Protein AF-A0AAQ4ERL5-F1 (afdb_monomer)

Secondary structure (DSSP, 8-state):
-HHHHHHHHHHHHHHHHHHH------SEEEEEETTTTEEEE--S--EE---HHHHHHHHHHHSSHHHHH-SEESS-HHHHHHHHHHHHHHHHTTGGGSHHHHHHHHHHHHHHHH-TTHHHHEEEE-SSSS--SB--EEEEEEEHHHHHHHHHHH--HHHHTT-HHHHHHHHGGGGGG--HHHHHHHHTSGGGSS-SSEEEEEEE-SS-EEETTEEE--B------TTS-BTTBPPPTTT-HHHHHHHHGGG-PPP---

Foldseek 3Di:
DVVVVVVVVVVVVVVVVVVVVPAQQAQWEDAPPPPLRFTFGGSHFFAFAPDVVLVVLCCVQQNPVCVVQNRGKRYYSVLSVLQSQLLVLVVVLVLVLFVLLSNLLSNVLCCCRIHSRNSQFKHFDDPDPDDDGTTAEIEGFAAQVSLVQSVQLFDDLVCLVVDVVSLCQQQNPVSNPRDSQSRQQNCQPVVSSNDSHRYHYHHDNDQWDDDPPDIHGHHDDDGDHQQDQDPNDHRDCSRHVVVVVVVVVVPPPDPPDD

InterPro domains:
  IPR032190 Niemann-Pick C1, N-terminal [PF16414] (24-248)

Radius of gyration: 22.34 Å; Cα contacts (8 Å, |Δi|>4): 456; chains: 1; bounding box: 47×61×82 Å

Solvent-accessible surface area (backbone atoms only — not comparable to full-atom values): 13491 Å² total; per-residue (Å²): 115,68,68,61,52,52,52,51,52,49,50,50,50,49,53,49,50,59,68,63,59,62,68,39,21,12,33,37,46,49,58,66,35,70,88,75,48,21,31,15,59,30,61,47,75,42,41,73,61,79,51,66,67,36,52,51,46,38,36,75,48,54,40,71,48,53,81,76,65,45,60,36,22,16,36,38,58,68,49,38,58,48,47,34,51,18,48,52,43,41,50,81,72,51,36,65,68,22,40,16,24,34,52,36,50,34,53,52,51,45,42,66,58,33,27,48,54,22,23,36,24,36,45,62,40,53,90,63,91,70,91,66,56,49,25,48,35,30,45,36,33,25,23,39,65,34,55,50,37,35,46,58,13,58,58,33,77,88,40,40,78,74,41,56,71,60,26,32,71,35,25,42,94,52,21,91,67,55,42,70,65,43,32,44,54,39,48,20,30,40,90,60,48,55,40,63,32,36,34,43,72,39,74,35,93,54,80,60,49,70,62,88,93,44,71,30,37,40,48,74,60,94,50,46,48,25,65,39,71,36,99,90,35,56,26,43,50,83,49,18,62,75,38,45,62,65,54,56,69,73,65,62,78,78,78,81,84,126

Sequence (258 aa):
MEVSRAMLLFAAALLSYVAASSAAKCSMHGFCDSKNKLPCIYNGVPKPVTDESARTIMKEACGDYFAIHGDSLCCDAAQIKELAKQVKALEGLGLRRCEACYANFQKLLCNMACSPHQGDWLRVFHYDEEPHEVAEQAAFYVDYKTLRNLYGSCINAKKFLRFVPLSFAYCGQDYHNCTMNLWYGALGKRRAGLTSLDVTYEPVDQEAIFTGLREYRPFQDSMYGCNETVSGKTCSCEDCEAVCEDADDAVKPVPLST

Nearest PDB structures (foldseek):
  3gkj-assembly1_A  TM=7.733E-01  e=3.546E-14  Homo sapiens
  3qnt-assembly1_A  TM=7.654E-01  e=6.445E-14  Homo sapiens
  5jnx-assembly1_A  TM=7.454E-01  e=2.005E-13  Homo sapiens
  6uox-assembly1_A  TM=7.273E-01  e=1.068E-12  Homo sapiens
  6v3h-assembly1_A  TM=7.060E-01  e=8.646E-12  Rattus norvegicus

Structure (mmCIF, N/CA/C/O backbone):
data_AF-A0AAQ4ERL5-F1
#
_entry.id   AF-A0AAQ4ERL5-F1
#
loop_
_atom_site.group_PDB
_atom_site.id
_atom_site.type_symbol
_atom_site.label_atom_id
_atom_site.label_alt_id
_atom_site.label_comp_id
_atom_site.label_asym_id
_atom_site.label_entity_id
_atom_site.label_seq_id
_atom_site.pdbx_PDB_ins_code
_atom_site.Cartn_x
_atom_site.Cartn_y
_atom_site.Cartn_z
_atom_site.occupancy
_atom_site.B_iso_or_equiv
_atom_site.auth_seq_id
_atom_site.auth_comp_id
_atom_site.auth_asym_id
_atom_site.auth_atom_id
_atom_site.pdbx_PDB_model_num
ATOM 1 N N . MET A 1 1 ? 19.770 -45.194 -29.819 1.00 56.16 1 MET A N 1
ATOM 2 C CA . MET A 1 1 ? 20.236 -44.565 -28.558 1.00 56.16 1 MET A CA 1
ATOM 3 C C . MET A 1 1 ? 20.360 -43.046 -28.655 1.00 56.16 1 MET A C 1
ATOM 5 O O . MET A 1 1 ? 19.974 -42.380 -27.706 1.00 56.16 1 MET A O 1
ATOM 9 N N . GLU A 1 2 ? 20.826 -42.476 -29.770 1.00 57.75 2 GLU A N 1
ATOM 10 C CA . GLU A 1 2 ? 20.989 -41.013 -29.898 1.00 57.75 2 GLU A CA 1
ATOM 11 C C . GLU A 1 2 ? 19.672 -40.222 -29.906 1.00 57.75 2 GLU A C 1
ATOM 13 O O . GLU A 1 2 ? 19.566 -39.200 -29.234 1.00 57.75 2 GLU A O 1
ATOM 18 N N . VAL A 1 3 ? 18.629 -40.747 -30.558 1.00 60.34 3 VAL A N 1
ATOM 19 C CA . VAL A 1 3 ? 17.298 -40.109 -30.630 1.00 60.34 3 VAL A CA 1
ATOM 20 C C . VAL A 1 3 ? 16.670 -39.918 -29.240 1.00 60.34 3 VAL A C 1
ATOM 22 O O . VAL A 1 3 ? 16.070 -38.885 -28.957 1.00 60.34 3 VAL A O 1
ATOM 25 N N . SER A 1 4 ? 16.877 -40.877 -28.332 1.00 69.31 4 SER A N 1
ATOM 26 C CA . SER A 1 4 ? 16.351 -40.815 -26.961 1.00 69.31 4 SER A CA 1
ATOM 27 C C . SER A 1 4 ? 17.073 -39.768 -26.108 1.00 69.31 4 SER A C 1
ATOM 29 O O . SER A 1 4 ? 16.457 -39.150 -25.245 1.00 69.31 4 SER A O 1
ATOM 31 N N . ARG A 1 5 ? 18.369 -39.539 -26.362 1.00 72.50 5 ARG A N 1
ATOM 32 C CA . ARG A 1 5 ? 19.157 -38.483 -25.711 1.00 72.50 5 ARG A CA 1
ATOM 33 C C . ARG A 1 5 ? 18.739 -37.097 -26.199 1.00 72.50 5 ARG A C 1
ATOM 35 O O . ARG A 1 5 ? 18.588 -36.200 -25.379 1.00 72.50 5 ARG A O 1
ATOM 42 N N . ALA A 1 6 ? 18.496 -36.939 -27.500 1.00 74.06 6 ALA A N 1
ATOM 43 C CA . ALA A 1 6 ? 18.018 -35.681 -28.070 1.00 74.06 6 ALA A CA 1
ATOM 44 C C . ALA A 1 6 ? 16.625 -35.294 -27.539 1.00 74.06 6 ALA A C 1
ATOM 46 O O . ALA A 1 6 ? 16.424 -34.141 -27.167 1.00 74.06 6 ALA A O 1
ATOM 47 N N . MET A 1 7 ? 15.695 -36.252 -27.413 1.00 75.25 7 MET A N 1
ATOM 48 C CA . MET A 1 7 ? 14.374 -36.001 -26.813 1.00 75.25 7 MET A CA 1
ATOM 49 C C . MET A 1 7 ? 14.455 -35.610 -25.333 1.00 75.25 7 MET A C 1
ATOM 51 O O . MET A 1 7 ? 13.759 -34.691 -24.914 1.00 75.25 7 MET A O 1
ATOM 55 N N . LEU A 1 8 ? 15.320 -36.262 -24.547 1.00 76.19 8 LEU A N 1
ATOM 56 C CA . LEU A 1 8 ? 15.518 -35.923 -23.132 1.00 76.19 8 LEU A CA 1
ATOM 57 C C . LEU A 1 8 ? 16.127 -34.525 -22.954 1.00 76.19 8 LEU A C 1
ATOM 59 O O . LEU A 1 8 ? 15.707 -33.787 -22.067 1.00 76.19 8 LEU A O 1
ATOM 63 N N . LEU A 1 9 ? 17.071 -34.139 -23.817 1.00 77.12 9 LEU A N 1
ATOM 64 C CA . LEU A 1 9 ? 17.663 -32.798 -23.809 1.00 77.12 9 LEU A CA 1
ATOM 65 C C . LEU A 1 9 ? 16.653 -31.725 -24.234 1.00 77.12 9 LEU A C 1
ATOM 67 O O . LEU A 1 9 ? 16.598 -30.671 -23.608 1.00 77.12 9 LEU A O 1
ATOM 71 N N . PHE A 1 10 ? 15.813 -32.003 -25.236 1.00 74.12 10 PHE A N 1
ATOM 72 C CA . PHE A 1 10 ? 14.727 -31.102 -25.632 1.00 74.12 10 PHE A CA 1
ATOM 73 C C . PHE A 1 10 ? 13.668 -30.954 -24.538 1.00 74.12 10 PHE A C 1
ATOM 75 O O . PHE A 1 10 ? 13.250 -29.836 -24.254 1.00 74.12 10 PHE A O 1
ATOM 82 N N . ALA A 1 11 ? 13.265 -32.049 -23.887 1.00 72.12 11 ALA A N 1
ATOM 83 C CA . ALA A 1 11 ? 12.322 -32.011 -22.773 1.00 72.12 11 ALA A CA 1
ATOM 84 C C . ALA A 1 11 ? 12.896 -31.249 -21.571 1.00 72.12 11 ALA A C 1
ATOM 86 O O . ALA A 1 11 ? 12.194 -30.435 -20.981 1.00 72.12 11 ALA A O 1
ATOM 87 N N . ALA A 1 12 ? 14.177 -31.447 -21.243 1.00 69.94 12 ALA A N 1
ATOM 88 C CA . ALA A 1 12 ? 14.858 -30.697 -20.191 1.00 69.94 12 ALA A CA 1
ATOM 89 C C . ALA A 1 12 ? 14.996 -29.206 -20.540 1.00 69.94 12 ALA A C 1
ATOM 91 O O . ALA A 1 12 ? 14.800 -28.362 -19.670 1.00 69.94 12 ALA A O 1
ATOM 92 N N . ALA A 1 13 ? 15.270 -28.869 -21.804 1.00 66.69 13 ALA A N 1
ATOM 93 C CA . ALA A 1 13 ? 15.318 -27.487 -22.277 1.00 66.69 13 ALA A CA 1
ATOM 94 C C . ALA A 1 13 ? 13.933 -26.820 -22.241 1.00 66.69 13 ALA A C 1
ATOM 96 O O . ALA A 1 13 ? 13.825 -25.683 -21.797 1.00 66.69 13 ALA A O 1
ATOM 97 N N . LEU A 1 14 ? 12.871 -27.538 -22.621 1.00 60.44 14 LEU A N 1
ATOM 98 C CA . LEU A 1 14 ? 11.480 -27.086 -22.500 1.00 60.44 14 LEU A CA 1
ATOM 99 C C . LEU A 1 14 ? 11.057 -26.920 -21.036 1.00 60.44 14 LEU A C 1
ATOM 101 O O . LEU A 1 14 ? 10.493 -25.890 -20.697 1.00 60.44 14 LEU A O 1
ATOM 105 N N . LEU A 1 15 ? 11.378 -27.868 -20.153 1.00 58.38 15 LEU A N 1
ATOM 106 C CA . LEU A 1 15 ? 11.130 -27.758 -18.707 1.00 58.38 15 LEU A CA 1
ATOM 107 C C . LEU A 1 15 ? 11.892 -26.579 -18.089 1.00 58.38 15 LEU A C 1
ATOM 109 O O . LEU A 1 15 ? 11.332 -25.848 -17.280 1.00 58.38 15 LEU A O 1
ATOM 113 N N . SER A 1 16 ? 13.138 -26.353 -18.513 1.00 54.88 16 SER A N 1
ATOM 114 C CA . SER A 1 16 ? 13.946 -25.201 -18.091 1.00 54.88 16 SER A CA 1
ATOM 115 C C . SER A 1 16 ? 13.378 -23.883 -18.622 1.00 54.88 16 SER A C 1
ATOM 117 O O . SER A 1 16 ? 13.370 -22.892 -17.902 1.00 54.88 16 SER A O 1
ATOM 119 N N . TYR A 1 17 ? 12.866 -23.868 -19.855 1.00 52.16 17 TYR A N 1
ATOM 120 C CA . TYR A 1 17 ? 12.240 -22.694 -20.466 1.00 52.16 17 TYR A CA 1
ATOM 121 C C . TYR A 1 17 ? 10.887 -22.362 -19.820 1.00 52.16 17 TYR A C 1
ATOM 123 O O . TYR A 1 17 ? 10.608 -21.201 -19.541 1.00 52.16 17 TYR A O 1
ATOM 131 N N . VAL A 1 18 ? 10.078 -23.376 -19.495 1.00 50.66 18 VAL A N 1
ATOM 132 C CA . VAL A 1 18 ? 8.809 -23.215 -18.766 1.00 50.66 18 VAL A CA 1
ATOM 133 C C . VAL A 1 18 ? 9.060 -22.788 -17.315 1.00 50.66 18 VAL A C 1
ATOM 135 O O . VAL A 1 18 ? 8.344 -21.930 -16.810 1.00 50.66 18 VAL A O 1
ATOM 138 N N . ALA A 1 19 ? 10.114 -23.291 -16.665 1.00 46.88 19 ALA A N 1
ATOM 139 C CA . ALA A 1 19 ? 10.529 -22.825 -15.338 1.00 46.88 19 ALA A CA 1
ATOM 140 C C . ALA A 1 19 ? 11.119 -21.398 -15.354 1.00 46.88 19 ALA A C 1
ATOM 142 O O . ALA A 1 19 ? 11.025 -20.684 -14.356 1.00 46.88 19 ALA A O 1
ATOM 143 N N . ALA A 1 20 ? 11.705 -20.973 -16.480 1.00 43.59 20 ALA A N 1
ATOM 144 C CA . ALA A 1 20 ? 12.249 -19.629 -16.693 1.00 43.59 20 ALA A CA 1
ATOM 145 C C . ALA A 1 20 ? 11.225 -18.619 -17.238 1.00 43.59 20 ALA A C 1
ATOM 147 O O . ALA A 1 20 ? 11.518 -17.423 -17.269 1.00 43.59 20 ALA A O 1
ATOM 148 N N . SER A 1 21 ? 10.012 -19.055 -17.597 1.00 45.34 21 SER A N 1
ATOM 149 C CA . SER A 1 21 ? 8.847 -18.175 -17.709 1.00 45.34 21 SER A CA 1
ATOM 150 C C . SER A 1 21 ? 8.435 -17.747 -16.300 1.00 45.34 21 SER A C 1
ATOM 152 O O . SER A 1 21 ? 7.384 -18.132 -15.788 1.00 45.34 21 SER A O 1
ATOM 154 N N . SER A 1 22 ? 9.291 -16.970 -15.634 1.00 50.97 22 SER A N 1
ATOM 155 C CA . SER A 1 22 ? 8.912 -16.279 -14.416 1.00 50.97 22 SER A CA 1
ATOM 156 C C . SER A 1 22 ? 7.755 -15.362 -14.790 1.00 50.97 22 SER A C 1
ATOM 158 O O . SER A 1 22 ? 7.970 -14.371 -15.492 1.00 50.97 22 SER A O 1
ATOM 160 N N . ALA A 1 23 ? 6.537 -15.708 -14.366 1.00 59.59 23 ALA A N 1
ATOM 161 C CA . ALA A 1 23 ? 5.425 -14.770 -14.360 1.00 59.59 23 ALA A CA 1
ATOM 162 C C . ALA A 1 23 ? 5.957 -13.434 -13.824 1.00 59.59 23 ALA A C 1
ATOM 164 O O . ALA A 1 23 ? 6.707 -13.426 -12.846 1.00 59.59 23 ALA A O 1
ATOM 165 N N . ALA A 1 24 ? 5.692 -12.341 -14.540 1.00 62.72 24 ALA A N 1
ATOM 166 C CA . ALA A 1 24 ? 6.175 -11.015 -14.1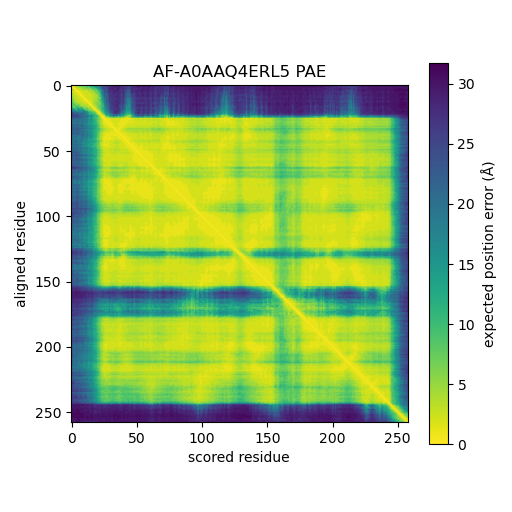82 1.00 62.72 24 ALA A CA 1
ATOM 167 C C . ALA A 1 24 ? 5.873 -10.745 -12.704 1.00 62.72 24 ALA A C 1
ATOM 169 O O . ALA A 1 24 ? 4.711 -10.618 -12.328 1.00 62.72 24 ALA A O 1
ATOM 170 N N . LYS A 1 25 ? 6.925 -10.718 -11.882 1.00 85.69 25 LYS A N 1
ATOM 171 C CA . LYS A 1 25 ? 6.823 -10.705 -10.417 1.00 85.69 25 LYS A CA 1
ATOM 172 C C . LYS A 1 25 ? 6.595 -9.306 -9.863 1.00 85.69 25 LYS A C 1
ATOM 174 O O . LYS A 1 25 ? 6.026 -9.148 -8.789 1.00 85.69 25 LYS A O 1
ATOM 179 N N . CYS A 1 26 ? 7.012 -8.300 -10.620 1.00 96.94 26 CYS A N 1
ATOM 180 C CA . CYS A 1 26 ? 6.704 -6.904 -10.377 1.00 96.94 26 CYS A CA 1
ATOM 181 C C . CYS A 1 26 ? 5.755 -6.378 -11.452 1.00 96.94 26 CYS A C 1
ATOM 183 O O . CYS A 1 26 ? 5.695 -6.925 -12.556 1.00 96.94 26 CYS A O 1
ATOM 185 N N . SER A 1 27 ? 5.057 -5.296 -11.115 1.00 96.44 27 SER A N 1
ATOM 186 C CA . SER A 1 27 ? 4.297 -4.489 -12.076 1.00 96.44 27 SER A CA 1
ATOM 187 C C . SER A 1 27 ? 4.870 -3.091 -12.227 1.00 96.44 27 SER A C 1
ATOM 189 O O . SER A 1 27 ? 4.717 -2.473 -13.278 1.00 96.44 27 SER A O 1
ATOM 191 N N . MET A 1 28 ? 5.571 -2.599 -11.209 1.00 96.94 28 MET A N 1
ATOM 192 C CA . MET A 1 28 ? 6.246 -1.314 -11.235 1.00 96.94 28 MET A CA 1
ATOM 193 C C . MET A 1 28 ? 7.606 -1.369 -10.542 1.00 96.94 28 MET A C 1
ATOM 195 O O . MET A 1 28 ? 7.842 -2.242 -9.713 1.00 96.94 28 MET A O 1
ATOM 199 N N . HIS A 1 29 ? 8.510 -0.452 -10.904 1.00 97.50 29 HIS A N 1
ATOM 200 C CA . HIS A 1 29 ? 9.805 -0.267 -10.239 1.00 97.50 29 HIS A CA 1
ATOM 201 C C . HIS A 1 29 ? 10.438 1.080 -10.624 1.00 97.50 29 HIS A C 1
ATOM 203 O O . HIS A 1 29 ? 10.588 1.384 -11.803 1.00 97.50 29 HIS A O 1
ATOM 209 N N . GLY A 1 30 ? 10.907 1.848 -9.642 1.00 97.56 30 GLY A N 1
ATOM 210 C CA . GLY A 1 30 ? 11.466 3.191 -9.820 1.00 97.56 30 GLY A CA 1
ATOM 211 C C . GLY A 1 30 ? 10.442 4.236 -10.270 1.00 97.56 30 GLY A C 1
ATOM 212 O O . GLY A 1 30 ? 9.269 3.926 -10.471 1.00 97.56 30 GLY A O 1
ATOM 213 N N . PHE A 1 31 ? 10.885 5.489 -10.414 1.00 97.75 31 PHE A N 1
ATOM 214 C CA . PHE A 1 31 ? 10.063 6.609 -10.890 1.00 97.75 31 PHE A CA 1
ATOM 215 C C . PHE A 1 31 ? 10.498 7.088 -12.278 1.00 97.75 31 PHE A C 1
ATOM 217 O O . PHE A 1 31 ? 11.590 7.639 -12.420 1.00 97.75 31 PHE A O 1
ATOM 224 N N . CYS A 1 32 ? 9.612 6.956 -13.267 1.00 96.06 32 CYS A N 1
ATOM 225 C CA . CYS A 1 32 ? 9.830 7.467 -14.625 1.00 96.06 32 CYS A CA 1
ATOM 226 C C . CYS A 1 32 ? 9.461 8.952 -14.728 1.00 96.06 32 CYS A C 1
ATOM 228 O O . CYS A 1 32 ? 10.135 9.712 -15.418 1.00 96.06 32 CYS A O 1
ATOM 230 N N . ASP A 1 33 ? 8.473 9.400 -13.945 1.00 94.94 33 ASP A N 1
ATOM 231 C CA . ASP A 1 33 ? 8.254 10.819 -13.668 1.00 94.94 33 ASP A CA 1
ATOM 232 C C . ASP A 1 33 ? 8.613 11.110 -12.210 1.00 94.94 33 ASP A C 1
ATOM 234 O O . ASP A 1 33 ? 7.803 11.021 -11.282 1.00 94.94 33 ASP A O 1
ATOM 238 N N . SER A 1 34 ? 9.870 11.491 -12.001 1.00 92.19 34 SER A N 1
ATOM 239 C CA . SER A 1 34 ? 10.388 11.836 -10.677 1.00 92.19 34 SER A CA 1
ATOM 240 C C . SER A 1 34 ? 9.774 13.110 -10.083 1.00 92.19 34 SER A C 1
ATOM 242 O O . SER A 1 34 ? 9.839 13.285 -8.860 1.00 92.19 34 SER A O 1
ATOM 244 N N . LYS A 1 35 ? 9.193 14.000 -10.901 1.00 92.56 35 LYS A N 1
ATOM 245 C CA . LYS A 1 35 ? 8.564 15.243 -10.430 1.00 92.56 35 LYS A CA 1
ATOM 246 C C . LYS A 1 35 ? 7.208 14.935 -9.807 1.00 92.56 35 LYS A C 1
ATOM 248 O O . LYS A 1 35 ? 6.956 15.352 -8.678 1.00 92.56 35 LYS A O 1
ATOM 253 N N . ASN A 1 36 ? 6.387 14.156 -10.506 1.00 93.12 36 ASN A N 1
ATOM 254 C CA . ASN A 1 36 ? 5.053 13.768 -10.043 1.00 93.12 36 ASN A CA 1
ATOM 255 C C . ASN A 1 36 ? 5.035 12.448 -9.260 1.00 93.12 36 ASN A C 1
ATOM 257 O O . ASN A 1 36 ? 3.963 12.028 -8.817 1.00 93.12 36 ASN A O 1
ATOM 261 N N . LYS A 1 37 ? 6.204 11.818 -9.072 1.00 95.94 37 LYS A N 1
ATOM 262 C CA . LYS A 1 37 ? 6.393 10.526 -8.392 1.00 95.94 37 LYS A CA 1
ATOM 263 C C . LYS A 1 37 ? 5.616 9.385 -9.050 1.00 95.94 37 LYS A C 1
ATOM 265 O O . LYS A 1 37 ? 5.185 8.470 -8.359 1.00 95.94 37 LYS A O 1
ATOM 270 N N . LEU A 1 38 ? 5.432 9.424 -10.371 1.00 96.69 38 LEU A N 1
ATOM 271 C CA . LEU A 1 38 ? 4.774 8.328 -11.083 1.00 96.69 38 LEU A CA 1
ATOM 272 C C . LEU A 1 38 ? 5.780 7.203 -11.349 1.00 96.69 38 LEU A C 1
ATOM 274 O O . LEU A 1 38 ? 6.890 7.477 -11.833 1.00 96.69 38 LEU A O 1
ATOM 278 N N . PRO A 1 39 ? 5.435 5.954 -11.002 1.00 97.31 39 PRO A N 1
ATOM 279 C CA . PRO A 1 39 ? 6.350 4.846 -11.165 1.00 97.31 39 PRO A CA 1
ATOM 280 C C . PRO A 1 39 ? 6.502 4.431 -12.628 1.00 97.31 39 PRO A C 1
ATOM 282 O O . PRO A 1 39 ? 5.673 4.763 -13.472 1.00 97.31 39 PRO A O 1
ATOM 285 N N . CYS A 1 40 ? 7.570 3.697 -12.926 1.00 97.06 40 CYS A N 1
ATOM 286 C CA . CYS A 1 40 ? 7.705 3.024 -14.214 1.00 97.06 40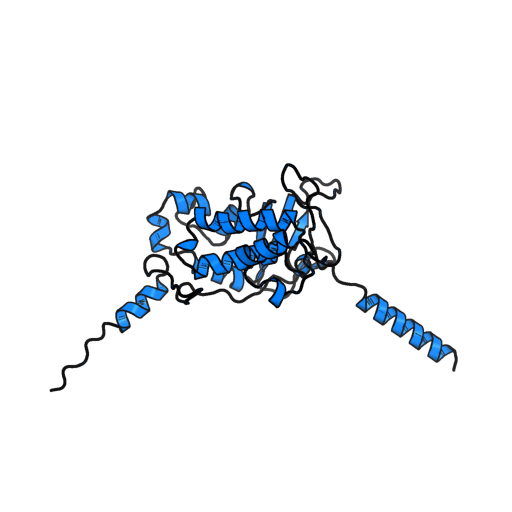 CYS A CA 1
ATOM 287 C C . CYS A 1 40 ? 6.927 1.703 -14.217 1.00 97.06 40 CYS A C 1
ATOM 289 O O . CYS A 1 40 ? 6.988 0.965 -13.232 1.00 97.06 40 CYS A O 1
ATOM 291 N N . ILE A 1 41 ? 6.285 1.361 -15.334 1.00 96.25 41 ILE A N 1
ATOM 292 C CA . ILE A 1 41 ? 5.798 0.013 -15.635 1.00 96.25 41 ILE A CA 1
ATOM 293 C C . ILE A 1 41 ? 7.010 -0.917 -15.739 1.00 96.25 41 ILE A C 1
ATOM 295 O O . ILE A 1 41 ? 7.942 -0.672 -16.503 1.00 96.25 41 ILE A O 1
ATOM 299 N N . TYR A 1 42 ? 7.006 -2.003 -14.969 1.00 95.81 42 TYR A N 1
ATOM 300 C CA . TYR A 1 42 ? 8.118 -2.947 -14.910 1.00 95.81 42 TYR A CA 1
ATOM 301 C C . TYR A 1 42 ? 7.614 -4.363 -14.644 1.00 95.81 42 TYR A C 1
ATOM 303 O O . TYR A 1 42 ? 7.139 -4.657 -13.556 1.00 95.81 42 TYR A O 1
ATOM 311 N N . ASN A 1 43 ? 7.784 -5.251 -15.628 1.00 93.50 43 ASN A N 1
ATOM 312 C CA . ASN A 1 43 ? 7.328 -6.648 -15.593 1.00 93.50 43 ASN A CA 1
ATOM 313 C C . ASN A 1 43 ? 8.448 -7.653 -15.246 1.00 93.50 43 ASN A C 1
ATOM 315 O O . ASN A 1 43 ? 8.360 -8.832 -15.587 1.00 93.50 43 ASN A O 1
ATOM 319 N N . GLY A 1 44 ? 9.548 -7.189 -14.650 1.00 93.81 44 GLY A N 1
ATOM 320 C CA . GLY A 1 44 ? 10.710 -8.029 -14.364 1.00 93.81 44 GLY A CA 1
ATOM 321 C C . GLY A 1 44 ? 10.673 -8.698 -12.989 1.00 93.81 44 GLY A C 1
ATOM 322 O O . GLY A 1 44 ? 9.649 -8.750 -12.307 1.00 93.81 44 GLY A O 1
ATOM 323 N N . VAL A 1 45 ? 11.833 -9.213 -12.582 1.00 95.38 45 VAL A N 1
ATOM 324 C CA . VAL A 1 45 ? 12.046 -9.809 -11.256 1.00 95.38 45 VAL A CA 1
ATOM 325 C C . VAL A 1 45 ? 12.288 -8.732 -10.185 1.00 95.38 45 VAL A C 1
ATOM 327 O O . VAL A 1 45 ? 12.774 -7.647 -10.534 1.00 95.38 45 VAL A O 1
ATOM 330 N N . PRO A 1 46 ? 11.999 -9.012 -8.898 1.00 96.94 46 PRO A N 1
ATOM 331 C CA . PRO A 1 46 ? 12.331 -8.117 -7.789 1.00 96.94 46 PRO A CA 1
ATOM 332 C C . PRO A 1 46 ? 13.836 -7.848 -7.728 1.00 96.94 46 PRO A C 1
ATOM 334 O O . PRO A 1 46 ? 14.636 -8.706 -8.114 1.00 96.94 46 PRO A O 1
ATOM 337 N N . LYS A 1 47 ? 14.227 -6.666 -7.246 1.00 96.69 47 LYS A N 1
ATOM 338 C CA . LYS A 1 47 ? 15.632 -6.238 -7.182 1.00 96.69 47 LYS A CA 1
ATOM 339 C C . LYS A 1 47 ? 16.084 -6.036 -5.733 1.00 96.69 47 LYS A C 1
ATOM 341 O O . LYS A 1 47 ? 15.290 -5.547 -4.929 1.00 96.69 47 LYS A O 1
ATOM 346 N N . PRO A 1 48 ? 17.343 -6.367 -5.395 1.00 96.62 48 PRO A N 1
ATOM 347 C CA . PRO A 1 48 ? 17.878 -6.147 -4.056 1.00 96.62 48 PRO A CA 1
ATOM 348 C C . PRO A 1 48 ? 17.829 -4.673 -3.643 1.00 96.62 48 PRO A C 1
ATOM 350 O O . PRO A 1 48 ? 18.306 -3.797 -4.368 1.00 96.62 48 PRO A O 1
ATOM 353 N N . VAL A 1 49 ? 17.312 -4.404 -2.446 1.00 97.19 49 VAL A N 1
ATOM 354 C CA . VAL A 1 49 ? 17.379 -3.085 -1.807 1.00 97.19 49 VAL A CA 1
ATOM 355 C C . VAL A 1 49 ? 18.645 -3.021 -0.956 1.00 97.19 49 VAL A C 1
ATOM 357 O O . VAL A 1 49 ? 18.662 -3.475 0.191 1.00 97.19 49 VAL A O 1
ATOM 360 N N . THR A 1 50 ? 19.709 -2.455 -1.526 1.00 95.88 50 THR A N 1
ATOM 361 C CA . THR A 1 50 ? 21.041 -2.358 -0.895 1.00 95.88 50 THR A CA 1
ATOM 362 C C . THR A 1 50 ? 21.270 -1.059 -0.121 1.00 95.88 50 THR A C 1
ATOM 364 O O . THR A 1 50 ? 22.268 -0.927 0.576 1.00 95.88 50 THR A O 1
ATOM 367 N N . ASP A 1 51 ? 20.392 -0.066 -0.268 1.00 97.75 51 ASP A N 1
ATOM 368 C CA . ASP A 1 51 ? 20.516 1.221 0.422 1.00 97.75 51 ASP A CA 1
ATOM 369 C C . ASP A 1 51 ? 20.097 1.084 1.894 1.00 97.75 51 ASP A C 1
ATOM 371 O O . ASP A 1 51 ? 18.917 0.920 2.201 1.00 97.75 51 ASP A O 1
ATOM 375 N N . GLU A 1 52 ? 21.055 1.161 2.819 1.00 96.88 52 GLU A N 1
ATOM 376 C CA . GLU A 1 52 ? 20.814 0.962 4.259 1.00 96.88 52 GLU A CA 1
ATOM 377 C C . GLU A 1 52 ? 19.833 1.979 4.867 1.00 96.88 52 GLU A C 1
ATOM 379 O O . GLU A 1 52 ? 19.057 1.652 5.773 1.00 96.88 52 GLU A O 1
ATOM 384 N N . SER A 1 53 ? 19.808 3.211 4.345 1.00 97.88 53 SER A N 1
ATOM 385 C CA . SER A 1 53 ? 18.841 4.223 4.784 1.00 97.88 53 SER A CA 1
ATOM 386 C C . SER A 1 53 ? 17.419 3.817 4.399 1.00 97.88 53 SER A C 1
ATOM 388 O O . SER A 1 53 ? 16.525 3.850 5.244 1.00 97.88 53 SER A O 1
ATOM 390 N N . ALA A 1 54 ? 17.206 3.371 3.161 1.00 97.75 54 ALA A N 1
ATOM 391 C CA . ALA A 1 54 ? 15.929 2.842 2.705 1.00 97.75 54 ALA A CA 1
ATOM 392 C C . ALA A 1 54 ? 15.537 1.587 3.485 1.00 97.75 54 ALA A C 1
ATOM 394 O O . ALA A 1 54 ? 14.374 1.448 3.853 1.00 97.75 54 ALA A O 1
ATOM 395 N N . ARG A 1 55 ? 16.492 0.708 3.808 1.00 97.19 55 ARG A N 1
ATOM 396 C CA . ARG A 1 55 ? 16.208 -0.482 4.619 1.00 97.19 55 ARG A CA 1
ATOM 397 C C . ARG A 1 55 ? 15.688 -0.120 6.012 1.00 97.19 55 ARG A C 1
ATOM 399 O O . ARG A 1 55 ? 14.719 -0.715 6.481 1.00 97.19 55 ARG A O 1
ATOM 406 N N . THR A 1 56 ? 16.287 0.895 6.631 1.00 97.69 56 THR A N 1
ATOM 407 C CA . THR A 1 56 ? 15.848 1.443 7.925 1.00 97.69 56 THR A CA 1
ATOM 408 C C . THR A 1 56 ? 14.449 2.052 7.823 1.00 97.69 56 THR A C 1
ATOM 410 O O . THR A 1 56 ? 13.568 1.702 8.603 1.00 97.69 56 THR A O 1
ATOM 413 N N . ILE A 1 57 ? 14.209 2.887 6.807 1.00 98.25 57 ILE A N 1
ATOM 414 C CA . ILE A 1 57 ? 12.904 3.523 6.567 1.00 98.25 57 ILE A CA 1
ATOM 415 C C . ILE A 1 57 ? 11.809 2.479 6.322 1.00 98.25 57 ILE A C 1
ATOM 417 O O . ILE A 1 57 ? 10.710 2.595 6.858 1.00 98.25 57 ILE A O 1
ATOM 421 N N . MET A 1 58 ? 12.098 1.441 5.538 1.00 97.44 58 MET A N 1
ATOM 422 C CA . MET A 1 58 ? 11.160 0.345 5.298 1.00 97.44 58 MET A CA 1
ATOM 423 C C . MET A 1 58 ? 10.817 -0.379 6.599 1.00 97.44 58 MET A C 1
ATOM 425 O O . MET A 1 58 ? 9.663 -0.742 6.803 1.00 97.44 58 MET A O 1
ATOM 429 N N . LYS A 1 59 ? 11.793 -0.563 7.498 1.00 96.25 59 LYS A N 1
ATOM 430 C CA . LYS A 1 59 ? 11.544 -1.182 8.800 1.00 96.25 59 LYS A CA 1
ATOM 431 C C . LYS A 1 59 ? 10.602 -0.348 9.665 1.00 96.25 59 LYS A C 1
ATOM 433 O O . LYS A 1 59 ? 9.694 -0.888 10.290 1.00 96.25 59 LYS A O 1
ATOM 438 N N . GLU A 1 60 ? 10.787 0.967 9.676 1.00 95.94 60 GLU A N 1
ATOM 439 C CA . GLU A 1 60 ? 9.901 1.892 10.391 1.00 95.94 60 GLU A CA 1
ATOM 440 C C . GLU A 1 60 ? 8.491 1.920 9.783 1.00 95.94 60 GLU A C 1
ATOM 442 O O . GLU A 1 60 ? 7.497 1.908 10.507 1.00 95.94 60 GLU A O 1
ATOM 447 N N . ALA A 1 61 ? 8.399 1.929 8.450 1.00 96.56 61 ALA A N 1
ATOM 448 C CA . ALA A 1 61 ? 7.141 2.076 7.727 1.00 96.56 61 ALA A CA 1
ATOM 449 C C . ALA A 1 61 ? 6.355 0.771 7.557 1.00 96.56 61 ALA A C 1
ATOM 451 O O . ALA A 1 61 ? 5.137 0.822 7.453 1.00 96.56 61 ALA A O 1
ATOM 452 N N . CYS A 1 62 ? 7.006 -0.391 7.514 1.00 97.12 62 CYS A N 1
ATOM 453 C CA . CYS A 1 62 ? 6.390 -1.680 7.170 1.00 97.12 62 CYS A CA 1
ATOM 454 C C . CYS A 1 62 ? 6.784 -2.823 8.125 1.00 97.12 62 CYS A C 1
ATOM 456 O O . CYS A 1 62 ? 6.467 -3.980 7.852 1.00 97.12 62 CYS A O 1
ATOM 458 N N . GLY A 1 63 ? 7.468 -2.530 9.237 1.00 94.19 63 GLY A N 1
ATOM 459 C CA . GLY A 1 63 ? 7.926 -3.540 10.194 1.00 94.19 63 GLY A CA 1
ATOM 460 C C . GLY A 1 63 ? 9.040 -4.425 9.630 1.00 94.19 63 GLY A C 1
ATOM 461 O O . GLY A 1 63 ? 9.814 -4.013 8.770 1.00 94.19 63 GLY A O 1
ATOM 462 N N . ASP A 1 64 ? 9.130 -5.675 10.083 1.00 90.62 64 ASP A N 1
ATOM 463 C CA . ASP A 1 64 ? 10.184 -6.615 9.667 1.00 90.62 64 ASP A CA 1
ATOM 464 C C . ASP A 1 64 ? 9.965 -7.203 8.251 1.00 90.62 64 ASP A C 1
ATOM 466 O O . ASP A 1 64 ? 10.183 -8.387 7.999 1.00 90.62 64 ASP A O 1
ATOM 470 N N . TYR A 1 65 ? 9.565 -6.367 7.289 1.00 93.75 65 TYR A N 1
ATOM 471 C CA . TYR A 1 65 ? 9.197 -6.761 5.927 1.00 93.75 65 TYR A CA 1
ATOM 472 C C . TYR A 1 65 ? 10.307 -7.538 5.200 1.00 93.75 65 TYR A C 1
ATOM 474 O O . TYR A 1 65 ? 10.041 -8.547 4.553 1.00 93.75 65 TYR A O 1
ATOM 482 N N . PHE A 1 66 ? 11.572 -7.127 5.359 1.00 92.31 66 PHE A N 1
ATOM 483 C CA . PHE A 1 66 ? 12.718 -7.847 4.785 1.00 92.31 66 PHE A CA 1
ATOM 484 C C . PHE A 1 66 ? 12.939 -9.232 5.398 1.00 92.31 66 PHE A C 1
ATOM 486 O O . PHE A 1 66 ? 13.441 -10.118 4.713 1.00 92.31 66 PHE A O 1
ATOM 493 N N . ALA A 1 67 ? 12.588 -9.434 6.672 1.00 90.56 67 ALA A N 1
ATOM 494 C CA . ALA A 1 67 ? 12.703 -10.748 7.301 1.00 90.56 67 ALA A CA 1
ATOM 495 C C . ALA A 1 67 ? 11.661 -11.728 6.739 1.00 90.56 67 ALA A C 1
ATOM 497 O O . ALA A 1 67 ? 11.924 -12.924 6.666 1.00 90.56 67 ALA A O 1
ATOM 498 N N . ILE A 1 68 ? 10.503 -11.211 6.317 1.00 88.62 68 ILE A N 1
ATOM 499 C CA . ILE A 1 68 ? 9.394 -11.996 5.763 1.00 88.62 68 ILE A CA 1
ATOM 500 C C . ILE A 1 68 ? 9.606 -12.277 4.268 1.00 88.62 68 ILE A C 1
ATOM 502 O O . ILE A 1 68 ? 9.401 -13.400 3.816 1.00 88.62 68 ILE A O 1
ATOM 506 N N . HIS A 1 69 ? 10.017 -11.264 3.499 1.00 90.38 69 HIS A N 1
ATOM 507 C CA . HIS A 1 69 ? 10.007 -11.308 2.031 1.00 90.38 69 HIS A CA 1
ATOM 508 C C . HIS A 1 69 ? 11.398 -11.391 1.380 1.00 90.38 69 HIS A C 1
ATOM 510 O O . HIS A 1 69 ? 11.491 -11.553 0.164 1.00 90.38 69 HIS A O 1
ATOM 516 N N . GLY A 1 70 ? 12.477 -11.304 2.163 1.00 92.19 70 GLY A N 1
ATOM 517 C CA . GLY A 1 70 ? 13.843 -11.207 1.648 1.00 92.19 70 GLY A CA 1
ATOM 518 C C . GLY A 1 70 ? 14.221 -9.783 1.233 1.00 92.19 70 GLY A C 1
ATOM 519 O O . GLY A 1 70 ? 13.442 -8.846 1.377 1.00 92.19 70 GLY A O 1
ATOM 520 N N . ASP A 1 71 ? 15.450 -9.608 0.743 1.00 93.88 71 ASP A N 1
ATOM 521 C CA . ASP A 1 71 ? 16.038 -8.302 0.405 1.00 93.88 71 ASP A CA 1
ATOM 522 C C . ASP A 1 71 ? 15.647 -7.757 -0.974 1.00 93.88 71 ASP A C 1
ATOM 524 O O . ASP A 1 71 ? 15.897 -6.585 -1.263 1.00 93.88 71 ASP A O 1
ATOM 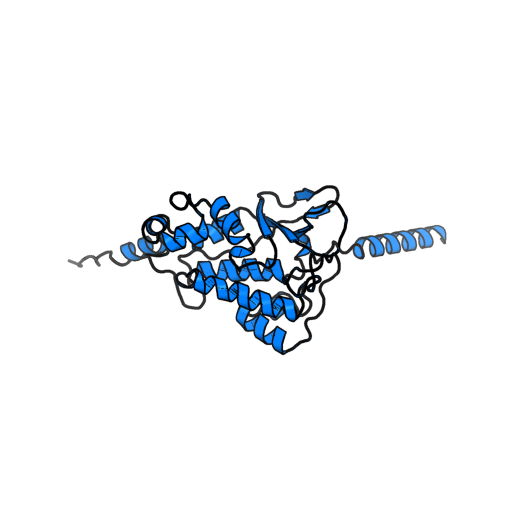528 N N . SER A 1 72 ? 15.046 -8.598 -1.812 1.00 96.06 72 SER A N 1
ATOM 529 C CA . SER A 1 72 ? 14.722 -8.296 -3.199 1.00 96.06 72 SER A CA 1
ATOM 530 C C . SER A 1 72 ? 13.246 -7.951 -3.334 1.00 96.06 72 SER A C 1
ATOM 532 O O . SER A 1 72 ? 12.395 -8.817 -3.167 1.00 96.06 72 SER A O 1
ATOM 534 N N . LEU A 1 73 ? 12.945 -6.690 -3.649 1.00 97.38 73 LEU A N 1
ATOM 535 C CA . LEU A 1 73 ? 11.594 -6.121 -3.649 1.00 97.38 73 LEU A CA 1
ATOM 536 C C . LEU A 1 73 ? 11.237 -5.515 -5.015 1.00 97.38 73 LEU A C 1
ATOM 538 O O . LEU A 1 73 ? 12.103 -5.294 -5.864 1.00 97.38 73 LEU A O 1
ATOM 542 N N . CYS A 1 74 ? 9.953 -5.227 -5.233 1.00 98.06 74 CYS A N 1
ATOM 543 C CA . CYS A 1 74 ? 9.475 -4.520 -6.432 1.00 98.06 74 CYS A CA 1
ATOM 544 C C . CYS A 1 74 ? 9.488 -2.991 -6.272 1.00 98.06 74 CYS A C 1
ATOM 546 O O . CYS A 1 74 ? 8.782 -2.276 -6.975 1.00 98.06 74 CYS A O 1
ATOM 548 N N . CYS A 1 75 ? 10.284 -2.474 -5.340 1.00 98.00 75 CYS A N 1
ATOM 549 C CA . CYS A 1 75 ? 10.425 -1.047 -5.112 1.00 98.00 75 CYS A CA 1
ATOM 550 C C . CYS A 1 75 ? 11.882 -0.675 -4.833 1.00 98.00 75 CYS A C 1
ATOM 552 O O . CYS A 1 75 ? 12.629 -1.455 -4.240 1.00 98.00 75 CYS A O 1
ATOM 554 N N . ASP A 1 76 ? 12.283 0.525 -5.249 1.00 98.00 76 ASP A N 1
ATOM 555 C CA . ASP A 1 76 ? 13.614 1.064 -4.978 1.00 98.00 76 ASP A CA 1
ATOM 556 C C . ASP A 1 76 ? 13.654 1.977 -3.739 1.00 98.00 76 ASP A C 1
ATOM 558 O O . ASP A 1 76 ? 12.646 2.258 -3.085 1.00 98.00 76 ASP A O 1
ATOM 562 N N . ALA A 1 77 ? 14.846 2.484 -3.420 1.00 98.31 77 ALA A N 1
ATOM 563 C CA . ALA A 1 77 ? 15.059 3.372 -2.281 1.00 98.31 77 ALA A CA 1
ATOM 564 C C . ALA A 1 77 ? 14.214 4.661 -2.328 1.00 98.31 77 ALA A C 1
ATOM 566 O O . ALA A 1 77 ? 13.845 5.196 -1.278 1.00 98.31 77 ALA A O 1
ATOM 567 N N . ALA A 1 78 ? 13.909 5.188 -3.518 1.00 98.19 78 ALA A N 1
ATOM 568 C CA . ALA A 1 78 ? 13.087 6.385 -3.663 1.00 98.19 78 ALA A CA 1
ATOM 569 C C . ALA A 1 78 ? 11.603 6.066 -3.438 1.00 98.19 78 ALA A C 1
ATOM 571 O O . ALA A 1 78 ? 10.910 6.832 -2.763 1.00 98.19 78 ALA A O 1
ATOM 572 N N . GLN A 1 79 ? 11.129 4.930 -3.949 1.00 98.31 79 GLN A N 1
ATOM 573 C CA . GLN A 1 79 ? 9.770 4.445 -3.720 1.00 98.31 79 GLN A CA 1
ATOM 574 C C . GLN A 1 79 ? 9.534 4.085 -2.252 1.00 98.31 79 GLN A C 1
ATOM 576 O O . GLN A 1 79 ? 8.490 4.442 -1.721 1.00 98.31 79 GLN A O 1
ATOM 581 N N . ILE A 1 80 ? 10.509 3.486 -1.562 1.00 98.56 80 ILE A N 1
ATOM 582 C CA . ILE A 1 80 ? 10.419 3.207 -0.116 1.00 98.56 80 ILE A CA 1
ATOM 583 C C . ILE A 1 80 ? 10.258 4.502 0.690 1.00 98.56 80 ILE A C 1
ATOM 585 O O . ILE A 1 80 ? 9.418 4.585 1.587 1.00 98.56 80 ILE A O 1
ATOM 589 N N . LYS A 1 81 ? 11.023 5.549 0.351 1.00 98.25 81 LYS A N 1
ATOM 590 C CA . LYS A 1 81 ? 10.885 6.873 0.984 1.00 98.25 81 LYS A CA 1
ATOM 591 C C . LYS A 1 81 ? 9.499 7.473 0.770 1.00 98.25 81 LYS A C 1
ATOM 593 O O . LYS A 1 81 ? 9.001 8.169 1.650 1.00 98.25 81 LYS A O 1
ATOM 598 N N . GLU A 1 82 ? 8.896 7.244 -0.392 1.00 98.19 82 GLU A N 1
ATOM 599 C CA . GLU A 1 82 ? 7.546 7.723 -0.685 1.00 98.19 82 GLU A CA 1
ATOM 600 C C . GLU A 1 82 ? 6.474 6.889 0.027 1.00 98.19 82 GLU A C 1
ATOM 602 O O . GLU A 1 82 ? 5.591 7.458 0.665 1.00 98.19 82 GLU A O 1
ATOM 607 N N . LEU A 1 83 ? 6.615 5.562 0.031 1.00 98.31 83 LEU A N 1
ATOM 608 C CA . LEU A 1 83 ? 5.756 4.641 0.775 1.00 98.31 83 LEU A CA 1
ATOM 609 C C . LEU A 1 83 ? 5.719 4.990 2.266 1.00 98.31 83 LEU A C 1
ATOM 611 O O . LEU A 1 83 ? 4.649 5.028 2.862 1.00 98.31 83 LEU A O 1
ATOM 615 N N . ALA A 1 84 ? 6.861 5.319 2.871 1.00 98.00 84 ALA A N 1
ATOM 616 C CA . ALA A 1 84 ? 6.903 5.730 4.272 1.00 98.00 84 ALA A CA 1
ATOM 617 C C . ALA A 1 84 ? 6.061 6.987 4.551 1.00 98.00 84 ALA A C 1
ATOM 619 O O . ALA A 1 84 ? 5.406 7.080 5.591 1.00 98.00 84 ALA A O 1
ATOM 620 N N . LYS A 1 85 ? 6.018 7.945 3.614 1.00 97.50 85 LYS A N 1
ATOM 621 C CA . LYS A 1 85 ? 5.132 9.114 3.732 1.00 97.50 85 LYS A CA 1
ATOM 622 C C . LYS A 1 85 ? 3.665 8.725 3.581 1.00 97.50 85 LYS A C 1
ATOM 624 O O . LYS A 1 85 ? 2.844 9.242 4.329 1.00 97.50 85 LYS A O 1
ATOM 629 N N . GLN A 1 86 ? 3.352 7.822 2.652 1.00 96.44 86 GLN A N 1
ATOM 630 C CA . GLN A 1 86 ? 1.992 7.324 2.416 1.00 96.44 86 GLN A CA 1
ATOM 631 C C . GLN A 1 86 ? 1.452 6.567 3.633 1.00 96.44 86 GLN A C 1
ATOM 633 O O . GLN A 1 86 ? 0.343 6.837 4.087 1.00 96.44 86 GLN A O 1
ATOM 638 N N . VAL A 1 87 ? 2.264 5.692 4.232 1.00 96.25 87 VAL A N 1
ATOM 639 C CA . VAL A 1 87 ? 1.928 5.011 5.489 1.00 96.25 87 VAL A CA 1
ATOM 640 C C . VAL A 1 87 ? 1.725 6.031 6.610 1.00 96.25 87 VAL A C 1
ATOM 642 O O . VAL A 1 87 ? 0.717 5.983 7.310 1.00 96.25 87 VAL A O 1
ATOM 645 N N . LYS A 1 88 ? 2.617 7.018 6.751 1.00 94.75 88 LYS A N 1
ATOM 646 C CA . LYS A 1 88 ? 2.453 8.083 7.752 1.00 94.75 88 LYS A CA 1
ATOM 647 C C . LYS A 1 88 ? 1.202 8.940 7.515 1.00 94.75 88 LYS A C 1
ATOM 649 O O . LYS A 1 88 ? 0.593 9.420 8.468 1.00 94.75 88 LYS A O 1
ATOM 654 N N . ALA A 1 89 ? 0.772 9.125 6.269 1.00 91.62 89 ALA A N 1
ATOM 655 C CA . ALA A 1 89 ? -0.442 9.875 5.954 1.00 91.62 89 ALA A CA 1
ATOM 656 C C . ALA A 1 89 ? -1.716 9.210 6.515 1.00 91.62 89 ALA A C 1
ATOM 658 O O . ALA A 1 89 ? -2.675 9.919 6.828 1.00 91.62 89 ALA A O 1
ATOM 659 N N . LEU A 1 90 ? -1.704 7.891 6.763 1.00 88.19 90 LEU A N 1
ATOM 660 C CA . LEU A 1 90 ? -2.782 7.186 7.477 1.00 88.19 90 LEU A CA 1
ATOM 661 C C . LEU A 1 90 ? -3.028 7.773 8.879 1.00 88.19 90 LEU A C 1
ATOM 663 O O . LEU A 1 90 ? -4.162 7.786 9.367 1.00 88.19 90 LEU A O 1
ATOM 667 N N . GLU A 1 91 ? -1.985 8.294 9.535 1.00 87.31 91 GLU A N 1
ATOM 668 C CA . GLU A 1 91 ? -2.110 8.950 10.839 1.00 87.31 91 GLU A CA 1
ATOM 669 C C . GLU A 1 91 ? -2.899 10.259 10.742 1.00 87.31 91 GLU A C 1
ATOM 671 O O . GLU A 1 91 ? -3.739 10.532 11.599 1.00 87.31 91 GLU A O 1
ATOM 676 N N . GLY A 1 92 ? -2.684 11.036 9.674 1.00 81.06 92 GLY A N 1
ATOM 677 C CA . GLY A 1 92 ? -3.422 12.275 9.401 1.00 81.06 92 GLY A CA 1
ATOM 678 C C . GLY A 1 92 ? -4.906 12.036 9.115 1.00 81.06 92 GLY A C 1
ATOM 679 O O . GLY A 1 92 ? -5.742 12.891 9.397 1.00 81.06 92 GLY A O 1
ATOM 680 N N . LEU A 1 93 ? -5.241 10.837 8.637 1.00 77.56 93 LEU A N 1
ATOM 681 C CA . LEU A 1 93 ? -6.614 10.356 8.503 1.00 77.56 93 LEU A CA 1
ATOM 682 C C . LEU A 1 93 ? -7.186 9.856 9.853 1.00 77.56 93 LEU A C 1
ATOM 684 O O . LEU A 1 93 ? -8.371 9.573 9.998 1.00 77.56 93 LEU A O 1
ATOM 688 N N . GLY A 1 94 ? -6.383 9.783 10.913 1.00 79.94 94 GLY A N 1
ATOM 689 C CA . GLY A 1 94 ? -6.841 9.333 12.227 1.00 79.94 94 GLY A CA 1
ATOM 690 C C . GLY A 1 94 ? -7.115 7.830 12.289 1.00 79.94 94 GLY A C 1
ATOM 691 O O . GLY A 1 94 ? -7.854 7.388 13.176 1.00 79.94 94 GLY A O 1
ATOM 692 N N . LEU A 1 95 ? -6.516 7.046 11.382 1.00 83.69 95 LEU A N 1
ATOM 693 C CA . LEU A 1 95 ? -6.588 5.581 11.399 1.00 83.69 95 LEU A CA 1
ATOM 694 C C . LEU A 1 95 ? -5.821 4.993 12.597 1.00 83.69 95 LEU A C 1
ATOM 696 O O . LEU A 1 95 ? -6.174 3.925 13.074 1.00 83.69 95 LEU A O 1
ATOM 700 N N . ARG A 1 96 ? -4.871 5.737 13.188 1.00 84.50 96 ARG A N 1
ATOM 701 C CA . ARG A 1 96 ? -4.177 5.377 14.447 1.00 84.50 96 ARG A CA 1
ATOM 702 C C . ARG A 1 96 ? -5.070 5.358 15.695 1.00 84.50 96 ARG A C 1
ATOM 704 O O . ARG A 1 96 ? -4.603 4.965 16.759 1.00 84.50 96 ARG A O 1
ATOM 711 N N . ARG A 1 97 ? -6.336 5.783 15.603 1.00 83.56 97 ARG A N 1
ATOM 712 C CA . ARG A 1 97 ? -7.306 5.611 16.705 1.00 83.56 97 ARG A CA 1
ATOM 713 C C . ARG A 1 97 ? -7.662 4.139 16.932 1.00 83.56 97 ARG A C 1
ATOM 715 O O . ARG A 1 97 ? -8.042 3.772 18.036 1.00 83.56 97 ARG A O 1
ATOM 722 N N . CYS A 1 98 ? -7.482 3.307 15.908 1.00 89.62 98 CYS A N 1
ATOM 723 C CA . CYS A 1 98 ? -7.646 1.865 15.978 1.00 89.62 98 CYS A CA 1
ATOM 724 C C . CYS A 1 98 ? -6.409 1.186 15.377 1.00 89.62 98 CYS A C 1
ATOM 726 O O . CYS A 1 98 ? -6.191 1.224 14.167 1.00 89.62 98 CYS A O 1
ATOM 728 N N . GLU A 1 99 ? -5.579 0.576 16.224 1.00 91.75 99 GLU A N 1
ATOM 729 C CA . GLU A 1 99 ? -4.290 0.017 15.796 1.00 91.75 99 GLU A CA 1
ATOM 730 C C . GLU A 1 99 ? -4.459 -1.134 14.793 1.00 91.75 99 GLU A C 1
ATOM 732 O O . GLU A 1 99 ? -3.686 -1.224 13.842 1.00 91.75 99 GLU A O 1
ATOM 737 N N . ALA A 1 100 ? -5.510 -1.949 14.940 1.00 94.06 100 ALA A N 1
ATOM 738 C CA . ALA A 1 100 ? -5.861 -2.997 13.981 1.00 94.06 100 ALA A CA 1
ATOM 739 C C . ALA A 1 100 ? -6.110 -2.428 12.574 1.00 94.06 100 ALA A C 1
ATOM 741 O O . ALA A 1 100 ? -5.516 -2.888 11.599 1.00 94.06 100 ALA A O 1
ATOM 742 N N . CYS A 1 101 ? -6.914 -1.365 12.478 1.00 92.44 101 CYS A N 1
ATOM 743 C CA . CYS A 1 101 ? -7.180 -0.670 11.221 1.00 92.44 101 CYS A CA 1
ATOM 744 C C . CYS A 1 101 ? -5.897 -0.128 10.578 1.00 92.44 101 CYS A C 1
ATOM 746 O O . CYS A 1 101 ? -5.640 -0.358 9.392 1.00 92.44 101 CYS A O 1
ATOM 748 N N . TYR A 1 102 ? -5.074 0.571 11.364 1.00 93.25 102 TYR A N 1
ATOM 749 C CA . TYR A 1 102 ? -3.809 1.113 10.879 1.00 93.25 102 TYR A CA 1
ATOM 750 C C . TYR A 1 102 ? -2.878 0.008 10.361 1.00 93.25 102 TYR A C 1
ATOM 752 O O . TYR A 1 102 ? -2.367 0.118 9.248 1.00 93.25 102 TYR A O 1
ATOM 760 N N . ALA A 1 103 ? -2.701 -1.071 11.129 1.00 95.62 103 ALA A N 1
ATOM 761 C CA . ALA A 1 103 ? -1.829 -2.183 10.760 1.00 95.62 103 ALA A CA 1
ATOM 762 C C . ALA A 1 103 ? -2.304 -2.901 9.487 1.00 95.62 103 ALA A C 1
ATOM 764 O O . ALA A 1 103 ? -1.486 -3.231 8.626 1.00 95.62 103 ALA A O 1
ATOM 765 N N . ASN A 1 104 ? -3.616 -3.093 9.322 1.00 96.38 104 ASN A N 1
ATOM 766 C CA . ASN A 1 104 ? -4.175 -3.695 8.112 1.00 96.38 104 ASN A CA 1
ATOM 767 C C . ASN A 1 104 ? -3.913 -2.830 6.867 1.00 96.38 104 ASN A C 1
ATOM 769 O O . ASN A 1 104 ? -3.499 -3.345 5.828 1.00 96.38 104 ASN A O 1
ATOM 773 N N . PHE A 1 105 ? -4.096 -1.508 6.963 1.00 94.62 105 PHE A N 1
ATOM 774 C CA . PHE A 1 105 ? -3.788 -0.603 5.849 1.00 94.62 105 PHE A CA 1
ATOM 775 C C . PHE A 1 105 ? -2.307 -0.500 5.544 1.00 94.62 105 PHE A C 1
ATOM 777 O O . PHE A 1 105 ? -1.925 -0.513 4.375 1.00 94.62 105 PHE A O 1
ATOM 784 N N . GLN A 1 106 ? -1.477 -0.398 6.579 1.00 96.44 106 GLN A N 1
ATOM 785 C CA . GLN A 1 106 ? -0.028 -0.420 6.444 1.00 96.44 106 GLN A CA 1
ATOM 786 C C . GLN A 1 106 ? 0.390 -1.663 5.650 1.00 96.44 106 GLN A C 1
ATOM 788 O O . GLN A 1 106 ? 1.071 -1.552 4.634 1.00 96.44 106 GLN A O 1
ATOM 793 N N . LYS A 1 107 ? -0.114 -2.836 6.043 1.00 96.56 107 LYS A N 1
ATOM 794 C CA . LYS A 1 107 ? 0.124 -4.109 5.358 1.00 96.56 107 LYS A CA 1
ATOM 795 C C . LYS A 1 107 ? -0.337 -4.094 3.898 1.00 96.56 107 LYS A C 1
ATOM 797 O O . LYS A 1 107 ? 0.416 -4.546 3.032 1.00 96.56 107 LYS A O 1
ATOM 802 N N . LEU A 1 108 ? -1.524 -3.551 3.616 1.00 97.44 108 LEU A N 1
ATOM 803 C CA . LEU A 1 108 ? -2.055 -3.421 2.255 1.00 97.44 108 LEU A CA 1
ATOM 804 C C . LEU A 1 108 ? -1.161 -2.526 1.378 1.00 97.44 108 LEU A C 1
ATOM 806 O O . LEU A 1 108 ? -0.782 -2.930 0.279 1.00 97.44 108 LEU A O 1
ATOM 810 N N . LEU A 1 109 ? -0.776 -1.344 1.873 1.00 97.31 109 LEU A N 1
ATOM 811 C CA . LEU A 1 109 ? 0.073 -0.399 1.138 1.00 97.31 109 LEU A CA 1
ATOM 812 C C . LEU A 1 109 ? 1.480 -0.958 0.900 1.00 97.31 109 LEU A C 1
ATOM 814 O O . LEU A 1 109 ? 1.986 -0.874 -0.219 1.00 97.31 109 LEU A O 1
ATOM 818 N N . CYS A 1 110 ? 2.095 -1.574 1.913 1.00 98.12 110 CYS A N 1
ATOM 819 C CA . CYS A 1 110 ? 3.428 -2.164 1.784 1.00 98.12 110 CYS A CA 1
ATOM 820 C C . CYS A 1 110 ? 3.452 -3.295 0.742 1.00 98.12 110 CYS A C 1
ATOM 822 O O . CYS A 1 110 ? 4.354 -3.334 -0.099 1.00 98.12 110 CYS A O 1
ATOM 824 N N . ASN A 1 111 ? 2.432 -4.164 0.729 1.00 97.69 111 ASN A N 1
ATOM 825 C CA . ASN A 1 111 ? 2.333 -5.243 -0.258 1.00 97.69 111 ASN A CA 1
ATOM 826 C C . ASN A 1 111 ? 2.032 -4.732 -1.667 1.00 97.69 111 ASN A C 1
ATOM 828 O O . ASN A 1 111 ? 2.632 -5.208 -2.631 1.00 97.69 111 ASN A O 1
ATOM 832 N N . MET A 1 112 ? 1.157 -3.735 -1.799 1.00 97.56 112 MET A N 1
ATOM 833 C CA . MET A 1 112 ? 0.895 -3.102 -3.090 1.00 97.56 112 MET A CA 1
ATOM 834 C C . MET A 1 112 ? 2.159 -2.457 -3.663 1.00 97.56 112 MET A C 1
ATOM 836 O O . MET A 1 112 ? 2.448 -2.613 -4.845 1.00 97.56 112 MET A O 1
ATOM 840 N N . ALA A 1 113 ? 2.918 -1.734 -2.838 1.00 97.56 113 ALA A N 1
ATOM 841 C CA . ALA A 1 113 ? 4.046 -0.934 -3.299 1.00 97.56 113 ALA A CA 1
ATOM 842 C C . ALA A 1 113 ? 5.329 -1.745 -3.521 1.00 97.56 113 ALA A C 1
ATOM 844 O O . ALA A 1 113 ? 6.049 -1.476 -4.480 1.00 97.56 113 ALA A O 1
ATOM 845 N N . CYS A 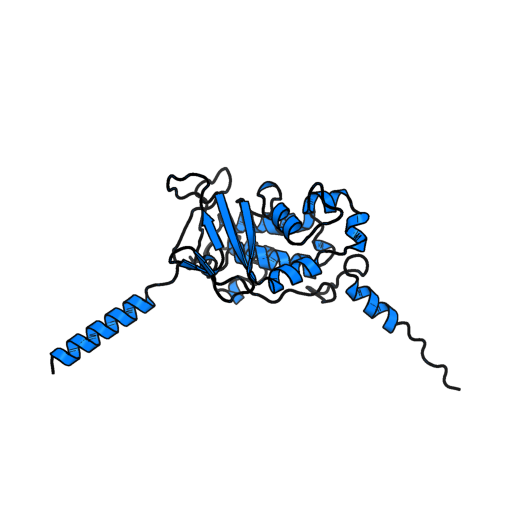1 114 ? 5.620 -2.715 -2.649 1.00 98.06 114 CYS A N 1
ATOM 846 C CA . CYS A 1 114 ? 6.960 -3.295 -2.535 1.00 98.06 114 CYS A CA 1
ATOM 847 C C . CYS A 1 114 ? 7.021 -4.825 -2.578 1.00 98.06 114 CYS A C 1
ATOM 849 O O . CYS A 1 114 ? 8.127 -5.363 -2.635 1.00 98.06 114 CYS A O 1
ATOM 851 N N . SER A 1 115 ? 5.895 -5.547 -2.539 1.00 97.38 115 SER A N 1
ATOM 852 C CA . SER A 1 115 ? 5.919 -7.018 -2.533 1.00 97.38 115 SER A CA 1
ATOM 853 C C . SER A 1 115 ? 6.755 -7.593 -3.680 1.00 97.38 115 SER A C 1
ATOM 855 O O . SER A 1 115 ? 6.598 -7.138 -4.812 1.00 97.38 115 SER A O 1
ATOM 857 N N . PRO A 1 116 ? 7.582 -8.630 -3.438 1.00 96.50 116 PRO A N 1
ATOM 858 C CA . PRO A 1 116 ? 8.281 -9.347 -4.505 1.00 96.50 116 PRO A CA 1
ATOM 859 C C . PRO A 1 116 ? 7.340 -10.132 -5.436 1.00 96.50 116 PRO A C 1
ATOM 861 O O . PRO A 1 116 ? 7.803 -10.720 -6.410 1.00 96.50 116 PRO A O 1
ATOM 864 N N . HIS A 1 117 ? 6.046 -10.162 -5.119 1.00 95.75 117 HIS A N 1
ATOM 865 C CA . HIS A 1 117 ? 4.973 -10.805 -5.876 1.00 95.75 117 HIS A CA 1
ATOM 866 C C . HIS A 1 117 ? 3.927 -9.794 -6.367 1.00 95.75 117 HIS A C 1
ATOM 868 O O . HIS A 1 117 ? 2.834 -10.173 -6.764 1.00 95.75 117 HIS A O 1
ATOM 874 N N . GLN A 1 118 ? 4.241 -8.493 -6.342 1.00 96.12 118 GLN A N 1
ATOM 875 C CA . GLN A 1 118 ? 3.329 -7.418 -6.748 1.00 96.12 118 GLN A CA 1
ATOM 876 C C . GLN A 1 118 ? 2.633 -7.685 -8.095 1.00 96.12 118 GLN A C 1
ATOM 878 O O . GLN A 1 118 ? 1.464 -7.346 -8.263 1.00 96.12 118 GLN A O 1
ATOM 883 N N . GLY A 1 119 ? 3.341 -8.290 -9.050 1.00 96.19 119 GLY A N 1
ATOM 884 C CA . GLY A 1 119 ? 2.826 -8.597 -10.381 1.00 96.19 119 GLY A CA 1
ATOM 885 C C . GLY A 1 119 ? 1.713 -9.644 -10.431 1.00 96.19 119 GLY A C 1
ATOM 886 O O . GLY A 1 119 ? 1.011 -9.713 -11.445 1.00 96.19 119 GLY A O 1
ATOM 887 N N . ASP A 1 120 ? 1.507 -10.399 -9.351 1.00 95.88 120 ASP A N 1
ATOM 888 C CA . ASP A 1 120 ? 0.431 -11.384 -9.248 1.00 95.88 120 ASP A CA 1
ATOM 889 C C . ASP A 1 120 ? -0.933 -10.697 -9.077 1.00 95.88 120 ASP A C 1
ATOM 891 O O . ASP A 1 120 ? -1.923 -11.171 -9.623 1.00 95.88 120 ASP A O 1
ATOM 895 N N . TRP A 1 121 ? -0.997 -9.540 -8.409 1.00 96.94 121 TRP A N 1
ATOM 896 C CA . TRP A 1 121 ? -2.259 -8.868 -8.053 1.00 96.94 121 TRP A CA 1
ATOM 897 C C . TRP A 1 121 ? -2.381 -7.417 -8.515 1.00 96.94 121 TRP A C 1
ATOM 899 O O . TRP A 1 121 ? -3.477 -6.856 -8.497 1.00 96.94 121 TRP A O 1
ATOM 909 N N . LEU A 1 122 ? -1.282 -6.770 -8.897 1.00 97.56 122 LEU A N 1
ATOM 910 C CA . LEU A 1 122 ? -1.294 -5.376 -9.324 1.00 97.56 122 LEU A CA 1
ATOM 911 C C . LEU A 1 122 ? -1.172 -5.304 -10.840 1.00 97.56 122 LEU A C 1
ATOM 913 O O . LEU A 1 122 ? -0.184 -5.754 -11.415 1.00 97.56 122 LEU A O 1
ATOM 917 N N . ARG A 1 123 ? -2.131 -4.673 -11.507 1.00 96.19 123 ARG A N 1
ATOM 918 C CA . ARG A 1 123 ? -2.022 -4.303 -12.920 1.00 96.19 123 ARG A CA 1
ATOM 919 C C . ARG A 1 123 ? -1.825 -2.803 -13.016 1.00 96.19 123 ARG A C 1
ATOM 921 O O . ARG A 1 123 ? -2.675 -2.071 -12.533 1.00 96.19 123 ARG A O 1
ATOM 928 N N . VAL A 1 124 ? -0.765 -2.355 -13.680 1.00 95.75 124 VAL A N 1
ATOM 929 C CA . VAL A 1 124 ? -0.509 -0.928 -13.930 1.00 95.75 124 VAL A CA 1
ATOM 930 C C . VAL A 1 124 ? -0.701 -0.585 -15.403 1.00 95.75 124 VAL A C 1
ATOM 932 O O . VAL A 1 124 ? -0.471 -1.429 -16.272 1.00 95.75 124 VAL A O 1
ATOM 935 N N . PHE A 1 125 ? -1.151 0.634 -15.678 1.00 94.06 125 PHE A N 1
ATOM 936 C CA . PHE A 1 125 ? -1.388 1.141 -17.029 1.00 94.06 125 PHE A CA 1
ATOM 937 C C . PHE A 1 125 ? -1.359 2.678 -17.053 1.00 94.06 125 PHE A C 1
ATOM 939 O O . PHE A 1 125 ? -1.319 3.333 -16.008 1.00 94.06 125 PHE A O 1
ATOM 946 N N . HIS A 1 126 ? -1.333 3.245 -18.254 1.00 92.00 126 HIS A N 1
ATOM 947 C CA . HIS A 1 126 ? -1.380 4.685 -18.516 1.00 92.00 126 HIS A CA 1
ATOM 948 C C . HIS A 1 126 ? -2.747 5.106 -19.073 1.00 92.00 126 HIS A C 1
ATOM 950 O O . HIS A 1 126 ? -3.561 4.243 -19.414 1.00 92.00 126 HIS A O 1
ATOM 956 N N . TYR A 1 127 ? -3.032 6.412 -19.096 1.00 85.50 127 TYR A N 1
ATOM 957 C CA . TYR A 1 127 ? -4.298 6.936 -19.632 1.00 85.50 127 TYR A CA 1
ATOM 958 C C . TYR A 1 127 ? -4.364 6.868 -21.160 1.00 85.50 127 TYR A C 1
ATOM 960 O O . TYR A 1 127 ? -5.432 6.597 -21.711 1.00 85.50 127 TYR A O 1
ATOM 968 N N . ASP A 1 128 ? -3.236 7.111 -21.823 1.00 86.44 128 ASP A N 1
ATOM 969 C CA . ASP A 1 128 ? -3.170 7.208 -23.278 1.00 86.44 128 ASP A CA 1
ATOM 970 C C . ASP A 1 128 ? -3.192 5.831 -23.956 1.00 86.44 128 ASP A C 1
ATOM 972 O O . ASP A 1 128 ? -2.813 4.817 -23.370 1.00 86.44 128 ASP A O 1
ATOM 976 N N . GLU A 1 129 ? -3.602 5.784 -25.224 1.00 80.19 129 GLU A N 1
ATOM 977 C CA . GLU A 1 129 ? -3.493 4.566 -26.041 1.00 80.19 129 GLU A CA 1
ATOM 978 C C . GLU A 1 129 ? -2.054 4.323 -26.526 1.00 80.19 129 GLU A C 1
ATOM 980 O O . GLU A 1 129 ? -1.688 3.193 -26.857 1.00 80.19 129 GLU A O 1
ATOM 985 N N . GLU A 1 130 ? -1.225 5.372 -26.549 1.00 84.75 130 GLU A N 1
ATOM 986 C CA . GLU A 1 130 ? 0.181 5.283 -26.932 1.00 84.75 130 GLU A CA 1
ATOM 987 C C . GLU A 1 130 ? 1.010 4.644 -25.808 1.00 84.75 130 GLU A C 1
ATOM 989 O O . GLU A 1 130 ? 1.023 5.156 -24.687 1.00 84.75 130 GLU A O 1
ATOM 994 N N . PRO A 1 131 ? 1.724 3.534 -26.073 1.00 80.75 131 PRO A N 1
ATOM 995 C CA . PRO A 1 131 ? 2.509 2.861 -25.050 1.00 80.75 131 PRO A CA 1
ATOM 996 C C . PRO A 1 131 ? 3.636 3.741 -24.512 1.00 80.75 131 PRO A C 1
ATOM 998 O O . PRO A 1 131 ? 4.512 4.169 -25.267 1.00 80.75 131 PRO A O 1
ATOM 1001 N N . HIS A 1 132 ? 3.677 3.926 -23.194 1.00 89.69 132 HIS A N 1
ATOM 1002 C CA . HIS A 1 132 ? 4.812 4.548 -22.521 1.00 89.69 132 HIS A CA 1
ATOM 1003 C C . HIS A 1 132 ? 5.119 3.908 -21.168 1.00 89.69 132 HIS A C 1
ATOM 1005 O O . HIS A 1 132 ? 4.315 3.190 -20.578 1.00 89.69 132 HIS A O 1
ATOM 1011 N N . GLU A 1 133 ? 6.310 4.194 -20.647 1.00 92.38 133 GLU A N 1
ATOM 1012 C CA . GLU A 1 133 ? 6.822 3.533 -19.445 1.00 92.38 133 GLU A CA 1
ATOM 1013 C C . GLU A 1 133 ? 6.233 4.083 -18.142 1.00 92.38 133 GLU A C 1
ATOM 1015 O O . GLU A 1 133 ? 6.371 3.442 -17.109 1.00 92.38 133 GLU A O 1
ATOM 1020 N N . VAL A 1 134 ? 5.577 5.245 -18.140 1.00 96.00 134 VAL A N 1
ATOM 1021 C CA . VAL A 1 134 ? 4.971 5.814 -16.924 1.00 96.00 134 VAL A CA 1
ATOM 1022 C C . VAL A 1 134 ? 3.665 5.089 -16.575 1.00 96.00 134 VAL A C 1
ATOM 1024 O O . VAL A 1 134 ? 2.785 4.954 -17.417 1.00 96.00 134 VAL A O 1
ATOM 1027 N N . ALA A 1 135 ? 3.521 4.641 -15.328 1.00 96.25 135 ALA A N 1
ATOM 1028 C CA . ALA A 1 135 ? 2.276 4.101 -14.789 1.00 96.25 135 ALA A CA 1
ATOM 1029 C C . ALA A 1 135 ? 1.469 5.206 -14.097 1.00 96.25 135 ALA A C 1
ATOM 1031 O O . ALA A 1 135 ? 1.945 5.827 -13.144 1.00 96.25 135 ALA A O 1
ATOM 1032 N N . GLU A 1 136 ? 0.232 5.415 -14.536 1.00 95.56 136 GLU A N 1
ATOM 1033 C CA . GLU A 1 136 ? -0.650 6.471 -14.017 1.00 95.56 136 GLU A CA 1
ATOM 1034 C C . GLU A 1 136 ? -1.861 5.923 -13.267 1.00 95.56 136 GLU A C 1
ATOM 1036 O O . GLU A 1 136 ? -2.405 6.588 -12.380 1.00 95.56 136 GLU A O 1
ATOM 1041 N N . GLN A 1 137 ? -2.242 4.690 -13.590 1.00 96.31 137 GLN A N 1
ATOM 1042 C CA . GLN A 1 137 ? -3.350 3.978 -12.986 1.00 96.31 137 GLN A CA 1
ATOM 1043 C C . GLN A 1 137 ? -2.938 2.561 -12.601 1.00 96.31 137 GLN A C 1
ATOM 1045 O O . GLN A 1 137 ? -2.057 1.954 -13.220 1.00 96.31 137 GLN A O 1
ATOM 1050 N N . ALA A 1 138 ? -3.610 2.016 -11.592 1.00 97.69 138 ALA A N 1
ATOM 1051 C CA . ALA A 1 138 ? -3.545 0.601 -11.287 1.00 97.69 138 ALA A CA 1
ATOM 1052 C C . ALA A 1 138 ? -4.905 0.018 -10.930 1.00 97.69 138 ALA A C 1
ATOM 1054 O O . ALA A 1 138 ? -5.708 0.643 -10.243 1.00 97.69 138 ALA A O 1
ATOM 1055 N N . ALA A 1 139 ? -5.113 -1.226 -11.343 1.00 97.81 139 ALA A N 1
ATOM 1056 C CA . ALA A 1 139 ? -6.106 -2.112 -10.762 1.00 97.81 139 ALA A CA 1
ATOM 1057 C C . ALA A 1 139 ? -5.380 -3.022 -9.767 1.00 97.81 139 ALA A C 1
ATOM 1059 O O . ALA A 1 139 ? -4.464 -3.758 -10.146 1.00 97.81 139 ALA A O 1
ATOM 1060 N N . PHE A 1 140 ? -5.746 -2.926 -8.493 1.00 98.19 140 PHE A N 1
ATOM 1061 C CA . PHE A 1 140 ? -5.214 -3.768 -7.433 1.00 98.19 140 PHE A CA 1
ATOM 1062 C C . PHE A 1 140 ? -6.266 -4.807 -7.059 1.00 98.19 140 PHE A C 1
ATOM 1064 O O . PHE A 1 140 ? -7.240 -4.499 -6.373 1.00 98.19 140 PHE A O 1
ATOM 1071 N N . TYR A 1 141 ? -6.064 -6.033 -7.531 1.00 98.25 141 TYR A N 1
ATOM 1072 C CA . TYR A 1 141 ? -6.952 -7.156 -7.274 1.00 98.25 141 TYR A CA 1
ATOM 1073 C C . TYR A 1 141 ? -6.695 -7.715 -5.879 1.00 98.25 141 TYR A C 1
ATOM 1075 O O . TYR A 1 141 ? -5.584 -8.143 -5.563 1.00 98.25 141 TYR A O 1
ATOM 1083 N N . VAL A 1 142 ? -7.719 -7.714 -5.037 1.00 98.38 142 VAL A N 1
ATOM 1084 C CA . VAL A 1 142 ? -7.615 -8.146 -3.642 1.00 98.38 142 VAL A CA 1
ATOM 1085 C C . VAL A 1 142 ? -8.788 -9.058 -3.320 1.00 98.38 142 VAL A C 1
ATOM 1087 O O . VAL A 1 142 ? -9.907 -8.811 -3.767 1.00 98.38 142 VAL A O 1
ATOM 1090 N N . ASP A 1 143 ? -8.540 -10.106 -2.538 1.00 98.19 143 ASP A N 1
ATOM 1091 C CA . ASP A 1 143 ? -9.601 -10.977 -2.044 1.00 98.19 143 ASP A CA 1
ATOM 1092 C C . ASP A 1 143 ? -10.689 -10.150 -1.334 1.00 98.19 143 ASP A C 1
ATOM 1094 O O . ASP A 1 143 ? -10.410 -9.283 -0.492 1.00 98.19 143 ASP A O 1
ATOM 1098 N N . TYR A 1 144 ? -11.952 -10.414 -1.677 1.00 97.50 144 TYR A N 1
ATOM 1099 C CA . TYR A 1 144 ? -13.090 -9.675 -1.132 1.00 97.50 144 TYR A CA 1
ATOM 1100 C C . TYR A 1 144 ? -13.130 -9.735 0.398 1.00 97.50 144 TYR A C 1
ATOM 1102 O O . TYR A 1 144 ? -13.430 -8.730 1.048 1.00 97.50 144 TYR A O 1
ATOM 1110 N N . LYS A 1 145 ? -12.812 -10.886 1.012 1.00 96.69 145 LYS A N 1
ATOM 1111 C CA . LYS A 1 145 ? -12.821 -11.016 2.477 1.00 96.69 145 LYS A CA 1
ATOM 1112 C C . LYS A 1 145 ? -11.691 -10.206 3.093 1.00 96.69 145 LYS A C 1
ATOM 1114 O O . LYS A 1 145 ? -11.931 -9.576 4.120 1.00 96.69 145 LYS A O 1
ATOM 1119 N N . THR A 1 146 ? -10.514 -10.175 2.473 1.00 97.31 146 THR A N 1
ATOM 1120 C CA . THR A 1 146 ? -9.402 -9.316 2.896 1.00 97.31 146 THR A CA 1
ATOM 1121 C C . THR A 1 146 ? -9.814 -7.837 2.906 1.00 97.31 146 THR A C 1
ATOM 1123 O O . THR A 1 146 ? -9.686 -7.191 3.950 1.00 97.31 146 THR A O 1
ATOM 1126 N N . LEU A 1 147 ? -10.387 -7.307 1.814 1.00 96.50 147 LEU A N 1
ATOM 1127 C CA . LEU A 1 147 ? -10.868 -5.913 1.780 1.00 96.50 147 LEU A CA 1
ATOM 1128 C C . LEU A 1 147 ? -12.004 -5.665 2.779 1.00 96.50 147 LEU A C 1
ATOM 1130 O O . LEU A 1 147 ? -11.983 -4.685 3.522 1.00 96.50 147 LEU A O 1
ATOM 1134 N N . ARG A 1 148 ? -12.982 -6.571 2.855 1.00 94.75 148 ARG A N 1
ATOM 1135 C CA . ARG A 1 148 ? -14.118 -6.447 3.777 1.00 94.75 148 ARG A CA 1
ATOM 1136 C C . ARG A 1 148 ? -13.674 -6.430 5.238 1.00 94.75 148 ARG A C 1
ATOM 1138 O O . ARG A 1 148 ? -14.195 -5.631 6.012 1.00 94.75 148 ARG A O 1
ATOM 1145 N N . ASN A 1 149 ? -12.735 -7.292 5.624 1.00 94.44 149 ASN A N 1
ATOM 1146 C CA . ASN A 1 149 ? -12.238 -7.362 6.997 1.00 94.44 149 ASN A CA 1
ATOM 1147 C C . ASN A 1 149 ? -11.420 -6.114 7.356 1.00 94.44 149 ASN A C 1
ATOM 1149 O O . ASN A 1 149 ? -11.612 -5.552 8.432 1.00 94.44 149 ASN A O 1
ATOM 1153 N N . LEU A 1 150 ? -10.573 -5.628 6.441 1.00 94.44 150 LEU A N 1
ATOM 1154 C CA . LEU A 1 150 ? -9.850 -4.370 6.631 1.00 94.44 150 LEU A CA 1
ATOM 1155 C C . LEU A 1 150 ? -10.830 -3.195 6.778 1.00 94.44 150 LEU A C 1
ATOM 1157 O O . LEU A 1 150 ? -10.739 -2.447 7.751 1.00 94.44 150 LEU A O 1
ATOM 1161 N N . TYR A 1 151 ? -11.816 -3.077 5.885 1.00 91.19 151 TYR A N 1
ATOM 1162 C CA . TYR A 1 151 ? -12.883 -2.077 5.990 1.00 91.19 151 TYR A CA 1
ATOM 1163 C C . TYR A 1 151 ? -13.627 -2.165 7.331 1.00 91.19 151 TYR A C 1
ATOM 1165 O O . TYR A 1 151 ? -13.761 -1.160 8.030 1.00 91.19 151 TYR A O 1
ATOM 1173 N N . GLY A 1 152 ? -14.035 -3.370 7.740 1.00 88.44 152 GLY A N 1
ATOM 1174 C CA . GLY A 1 152 ? -14.721 -3.607 9.012 1.00 88.44 152 GLY A CA 1
ATOM 1175 C C . GLY A 1 152 ? -13.872 -3.266 10.239 1.00 88.44 152 GLY A C 1
ATOM 1176 O O . GLY A 1 152 ? -14.413 -2.814 11.242 1.00 88.44 152 GLY A O 1
ATOM 1177 N N . SER A 1 153 ? -12.544 -3.402 10.153 1.00 90.62 153 SER A N 1
ATOM 1178 C CA . SER A 1 153 ? -11.640 -3.000 11.239 1.00 90.62 153 SER A CA 1
ATOM 1179 C C . SER A 1 153 ? -11.555 -1.479 11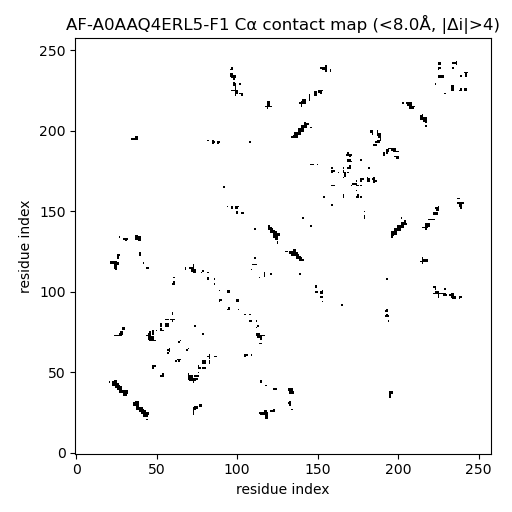.429 1.00 90.62 153 SER A C 1
ATOM 1181 O O . SER A 1 153 ? -11.146 -1.012 12.489 1.00 90.62 153 SER A O 1
ATOM 1183 N N . CYS A 1 154 ? -11.938 -0.702 10.412 1.00 85.69 154 CYS A N 1
ATOM 1184 C CA . CYS A 1 154 ? -11.780 0.751 10.377 1.00 85.69 154 CYS A CA 1
ATOM 1185 C C . CYS A 1 154 ? -13.089 1.525 10.552 1.00 85.69 154 CYS A C 1
ATOM 1187 O O . CYS A 1 154 ? -13.076 2.672 11.008 1.00 85.69 154 CYS A O 1
ATOM 1189 N N . ILE A 1 155 ? -14.211 0.941 10.134 1.00 76.25 155 ILE A N 1
ATOM 1190 C CA . ILE A 1 155 ? -15.484 1.647 10.038 1.00 76.25 155 ILE A CA 1
ATOM 1191 C C . ILE A 1 155 ? -16.390 1.261 11.199 1.00 76.25 155 ILE A C 1
ATOM 1193 O O . ILE A 1 155 ? -16.927 0.160 11.253 1.00 76.25 155 ILE A O 1
ATOM 1197 N N . ASN A 1 156 ? -16.647 2.231 12.077 1.00 71.94 156 ASN A N 1
ATOM 1198 C CA . ASN A 1 156 ? -17.767 2.180 13.008 1.00 71.94 156 ASN A CA 1
ATOM 1199 C C . ASN A 1 156 ? -18.919 3.048 12.474 1.00 71.94 156 ASN A C 1
ATOM 1201 O O . ASN A 1 156 ? -18.846 4.284 12.490 1.00 71.94 156 ASN A O 1
ATOM 1205 N N . ALA A 1 157 ? -20.002 2.407 12.025 1.00 55.91 157 ALA A N 1
ATOM 1206 C CA . ALA A 1 157 ? -21.181 3.081 11.474 1.00 55.91 157 ALA A CA 1
ATOM 1207 C C . ALA A 1 157 ? -21.795 4.108 12.451 1.00 55.91 157 ALA A C 1
ATOM 1209 O O . ALA A 1 157 ? -22.261 5.167 12.024 1.00 55.91 157 ALA A O 1
ATOM 1210 N N . LYS A 1 158 ? -21.703 3.876 13.773 1.00 53.81 158 LYS A N 1
ATOM 1211 C CA . LYS A 1 158 ? -22.198 4.804 14.814 1.00 53.81 158 LYS A CA 1
ATOM 1212 C C . LYS A 1 158 ? -21.371 6.097 14.934 1.00 53.81 158 LYS A C 1
ATOM 1214 O O . LYS A 1 158 ? -21.810 7.051 15.590 1.00 53.81 158 LYS A O 1
ATOM 1219 N N . LYS A 1 159 ? -20.181 6.148 14.318 1.00 54.62 159 LYS A N 1
ATOM 1220 C CA . LYS A 1 159 ? -19.243 7.286 14.339 1.00 54.62 159 LYS A CA 1
ATOM 1221 C C . LYS A 1 159 ? -19.194 8.065 13.026 1.00 54.62 159 LYS A C 1
ATOM 1223 O O . LYS A 1 159 ? -18.934 9.270 13.066 1.00 54.62 159 LYS A O 1
ATOM 1228 N N . PHE A 1 160 ? -19.501 7.435 11.893 1.00 49.47 160 PHE A N 1
ATOM 1229 C CA . PHE A 1 160 ? -19.534 8.109 10.586 1.00 49.47 160 PHE A CA 1
ATOM 1230 C C . PHE A 1 160 ? -20.509 9.309 10.555 1.00 49.47 160 PHE A C 1
ATOM 1232 O O . PHE A 1 160 ? -20.296 10.291 9.850 1.00 49.47 160 PHE A O 1
ATOM 1239 N N . LEU A 1 161 ? -21.522 9.299 11.428 1.00 44.44 161 LEU A N 1
ATOM 1240 C CA . LEU A 1 161 ? -22.449 10.418 11.636 1.00 44.44 161 LEU A CA 1
ATOM 1241 C C . LEU A 1 161 ? -21.921 11.529 12.570 1.00 44.44 161 LEU A C 1
ATOM 1243 O O . LEU A 1 161 ? -22.422 12.647 12.519 1.00 44.44 161 LEU A O 1
ATOM 1247 N N . ARG A 1 162 ? -20.920 11.255 13.423 1.00 46.66 162 ARG A N 1
ATOM 1248 C CA . ARG A 1 162 ? -20.391 12.204 14.430 1.00 46.66 162 ARG A CA 1
ATOM 1249 C C . ARG A 1 162 ? -19.149 12.979 13.979 1.00 46.66 162 ARG A C 1
ATOM 1251 O O . ARG A 1 162 ? -18.911 14.069 14.487 1.00 46.66 162 ARG A O 1
ATOM 1258 N N . PHE A 1 163 ? -18.377 12.463 13.020 1.00 55.56 163 PHE A N 1
ATOM 1259 C CA . PHE A 1 163 ? -17.179 13.127 12.481 1.00 55.56 163 PHE A CA 1
ATOM 1260 C C . PHE A 1 163 ? -17.316 13.374 10.975 1.00 55.56 163 PHE A C 1
ATOM 1262 O O . PHE A 1 163 ? -16.652 12.729 10.160 1.00 55.56 163 PHE A O 1
ATOM 1269 N N . VAL A 1 164 ? -18.178 14.329 10.614 1.00 55.62 164 VAL A N 1
ATOM 1270 C CA . VAL A 1 164 ? -18.471 14.730 9.225 1.00 55.62 164 VAL A CA 1
ATOM 1271 C C . VAL A 1 164 ? -17.210 15.015 8.388 1.00 55.62 164 VAL A C 1
ATOM 1273 O O . VAL A 1 164 ? -17.130 14.480 7.286 1.00 55.62 164 VAL A O 1
ATOM 1276 N N . PRO A 1 165 ? -16.180 15.749 8.871 1.00 57.31 165 PRO A N 1
ATOM 1277 C CA . PRO A 1 165 ? -15.006 16.055 8.044 1.00 57.31 165 PRO A CA 1
ATOM 1278 C C . PRO A 1 165 ? -14.205 14.814 7.649 1.00 57.31 165 PRO A C 1
ATOM 1280 O O . PRO A 1 165 ? -13.708 14.720 6.531 1.00 57.31 165 PRO A O 1
ATOM 1283 N N . LEU A 1 166 ? -14.096 13.849 8.563 1.00 62.19 166 LEU A N 1
ATOM 1284 C CA . LEU A 1 166 ? -13.327 12.635 8.329 1.00 62.19 166 LEU A CA 1
ATOM 1285 C C . LEU A 1 166 ? -14.082 11.666 7.420 1.00 62.19 166 LEU A C 1
ATOM 1287 O O . LEU A 1 166 ? -13.526 11.093 6.493 1.00 62.19 166 LEU A O 1
ATOM 1291 N N . SER A 1 167 ? -15.381 11.558 7.654 1.00 64.38 167 SER A N 1
ATOM 1292 C CA . SER A 1 167 ? -16.295 10.766 6.845 1.00 64.38 167 SER A CA 1
ATOM 1293 C C . SER A 1 167 ? -16.359 11.283 5.402 1.00 64.38 167 SER A C 1
ATOM 1295 O O . SER A 1 167 ? -16.296 10.508 4.448 1.00 64.38 167 SER A O 1
ATOM 1297 N N . PHE A 1 168 ? -16.383 12.607 5.235 1.00 65.44 168 PHE A N 1
ATOM 1298 C CA . PHE A 1 168 ? -16.268 13.270 3.940 1.00 65.44 168 PHE A CA 1
ATOM 1299 C C . PHE A 1 168 ? -14.904 13.036 3.275 1.00 65.44 168 PHE A C 1
ATOM 1301 O O . PHE A 1 168 ? -14.847 12.756 2.079 1.00 65.44 168 PHE A O 1
ATOM 1308 N N . ALA A 1 169 ? -13.802 13.101 4.033 1.00 66.25 169 ALA A N 1
ATOM 1309 C CA . ALA A 1 169 ? -12.463 12.813 3.508 1.00 66.25 169 ALA A CA 1
ATOM 1310 C C . ALA A 1 169 ? -12.345 11.376 2.970 1.00 66.25 169 ALA A C 1
ATOM 1312 O O . ALA A 1 169 ? -11.629 11.129 2.003 1.00 66.25 169 ALA A O 1
ATOM 1313 N N . TYR A 1 170 ? -13.086 10.452 3.577 1.00 71.31 170 TYR A N 1
ATOM 1314 C CA . TYR A 1 170 ? -13.090 9.037 3.243 1.00 71.31 170 TYR A CA 1
ATOM 1315 C C . TYR A 1 170 ? -14.035 8.635 2.125 1.00 71.31 170 TYR A C 1
ATOM 1317 O O . TYR A 1 170 ? -13.749 7.661 1.444 1.00 71.31 170 TYR A O 1
ATOM 1325 N N . CYS A 1 171 ? -15.180 9.299 1.972 1.00 75.69 171 CYS A N 1
ATOM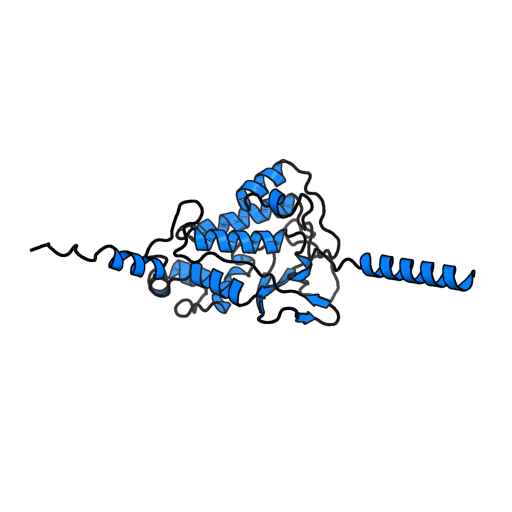 1326 C CA . CYS A 1 171 ? -16.252 8.781 1.109 1.00 75.69 171 CYS A CA 1
ATOM 1327 C C . CYS A 1 171 ? -16.966 9.884 0.323 1.00 75.69 171 CYS A C 1
ATOM 1329 O O . CYS A 1 171 ? -17.944 9.628 -0.374 1.00 75.69 171 CYS A O 1
ATOM 1331 N N . GLY A 1 172 ? -16.465 11.119 0.404 1.00 73.38 172 GLY A N 1
ATOM 1332 C CA . GLY A 1 172 ? -16.992 12.262 -0.323 1.00 73.38 172 GLY A CA 1
ATOM 1333 C C . GLY A 1 172 ? -18.376 12.694 0.155 1.00 73.38 172 GLY A C 1
ATOM 1334 O O . GLY A 1 172 ? -18.693 12.649 1.342 1.00 73.38 172 GLY A O 1
ATOM 1335 N N . GLN A 1 173 ? -19.194 13.161 -0.789 1.00 71.50 173 GLN A N 1
ATOM 1336 C CA . GLN A 1 173 ? -20.522 13.722 -0.516 1.00 71.50 173 GLN A CA 1
ATOM 1337 C C . GLN A 1 173 ? -21.486 12.686 0.090 1.00 71.50 173 GLN A C 1
ATOM 1339 O O . GLN A 1 173 ? -22.319 13.041 0.917 1.00 71.50 173 GLN A O 1
ATOM 1344 N N . ASP A 1 174 ? -21.309 11.402 -0.233 1.00 69.88 174 ASP A N 1
ATOM 1345 C CA . ASP A 1 174 ? -22.161 10.299 0.231 1.00 69.88 174 ASP A CA 1
ATOM 1346 C C . ASP A 1 174 ? -21.686 9.687 1.559 1.00 69.88 174 ASP A C 1
ATOM 1348 O O . ASP A 1 174 ? -21.968 8.526 1.864 1.00 69.88 174 ASP A O 1
ATOM 1352 N N . TYR A 1 175 ? -20.957 10.456 2.376 1.00 69.25 175 TYR A N 1
ATOM 1353 C CA . TYR A 1 175 ? 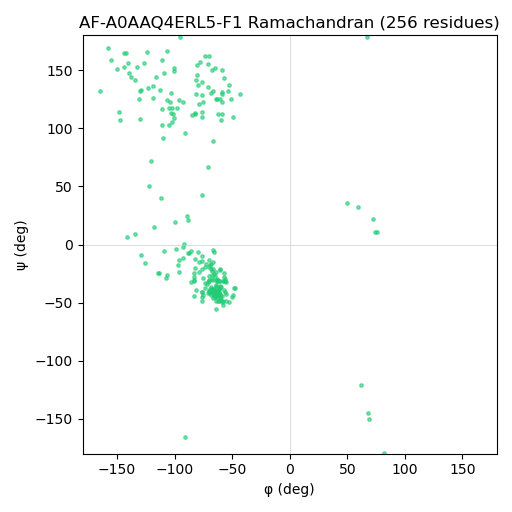-20.326 9.944 3.591 1.00 69.25 175 TYR A CA 1
ATOM 1354 C C . TYR A 1 175 ? -21.295 9.266 4.561 1.00 69.25 175 TYR A C 1
ATOM 1356 O O . TYR A 1 175 ? -20.918 8.294 5.202 1.00 69.25 175 TYR A O 1
ATOM 1364 N N . HIS A 1 176 ? -22.553 9.704 4.629 1.00 66.44 176 HIS A N 1
ATOM 1365 C CA . HIS A 1 176 ? -23.576 9.067 5.462 1.00 66.44 176 HIS A CA 1
ATOM 1366 C C . HIS A 1 176 ? -23.786 7.574 5.152 1.00 66.44 176 HIS A C 1
ATOM 1368 O O . HIS A 1 176 ? -24.136 6.821 6.054 1.00 66.44 176 HIS A O 1
ATOM 1374 N N . ASN A 1 177 ? -23.523 7.153 3.910 1.00 74.06 177 ASN A N 1
ATOM 1375 C CA . ASN A 1 177 ? -23.604 5.772 3.440 1.00 74.06 177 ASN A CA 1
ATOM 1376 C C . ASN A 1 177 ? -22.254 5.330 2.870 1.00 74.06 177 ASN A C 1
ATOM 1378 O O . ASN A 1 177 ? -22.172 4.834 1.745 1.00 74.06 177 ASN A O 1
ATOM 1382 N N . CYS A 1 178 ? -21.177 5.534 3.629 1.00 79.19 178 CYS A N 1
ATOM 1383 C CA . CYS A 1 178 ? -19.848 5.153 3.182 1.00 79.19 178 CYS A CA 1
ATOM 1384 C C . CYS A 1 178 ? -19.690 3.637 3.050 1.00 79.19 178 CYS A C 1
ATOM 1386 O O . CYS A 1 178 ? -19.271 2.954 3.981 1.00 79.19 178 CYS A O 1
ATOM 1388 N N . THR A 1 179 ? -20.009 3.105 1.879 1.00 85.44 179 THR A N 1
ATOM 1389 C CA . THR A 1 179 ? -19.768 1.703 1.545 1.00 85.44 179 THR A CA 1
ATOM 1390 C C . THR A 1 179 ? -18.274 1.429 1.376 1.00 85.44 179 THR A C 1
ATOM 1392 O O . THR A 1 179 ? -17.480 2.339 1.129 1.00 85.44 179 THR A O 1
ATOM 1395 N N . MET A 1 180 ? -17.896 0.152 1.441 1.00 89.25 180 MET A N 1
ATOM 1396 C CA . MET A 1 180 ? -16.537 -0.313 1.151 1.00 89.25 180 MET A CA 1
ATOM 1397 C C . MET A 1 180 ? -16.002 0.236 -0.182 1.00 89.25 180 MET A C 1
ATOM 1399 O O . MET A 1 180 ? -14.882 0.737 -0.241 1.00 89.25 180 MET A O 1
ATOM 1403 N N . ASN A 1 181 ? -16.828 0.224 -1.231 1.00 88.56 181 ASN A N 1
ATOM 1404 C CA . ASN A 1 181 ? -16.433 0.692 -2.559 1.00 88.56 181 ASN A CA 1
ATOM 1405 C C . ASN A 1 181 ? -16.192 2.206 -2.599 1.00 88.56 181 ASN A C 1
ATOM 1407 O O . ASN A 1 181 ? -15.221 2.651 -3.205 1.00 88.56 181 ASN A O 1
ATOM 1411 N N . LEU A 1 182 ? -17.039 3.004 -1.936 1.00 87.19 182 LEU A N 1
ATOM 1412 C CA . LEU A 1 182 ? -16.840 4.457 -1.855 1.00 87.19 182 LEU A CA 1
ATOM 1413 C C . LEU A 1 182 ? -15.565 4.802 -1.087 1.00 87.19 182 LEU A C 1
ATOM 1415 O O . LEU A 1 182 ? -14.814 5.687 -1.496 1.00 87.19 182 LEU A O 1
ATOM 1419 N N . TRP A 1 183 ? -15.308 4.067 -0.008 1.00 87.25 183 TRP A N 1
ATOM 1420 C CA . TRP A 1 183 ? -14.136 4.263 0.826 1.00 87.25 183 TRP A CA 1
ATOM 1421 C C . TRP A 1 183 ? -12.831 3.986 0.083 1.00 87.25 183 TRP A C 1
ATOM 1423 O O . TRP A 1 183 ? -11.973 4.863 -0.033 1.00 87.25 183 TRP A O 1
ATOM 1433 N N . TYR A 1 184 ? -12.702 2.791 -0.496 1.00 91.44 184 TYR A N 1
ATOM 1434 C CA . TYR A 1 184 ? -11.530 2.444 -1.296 1.00 91.44 184 TYR A CA 1
ATOM 1435 C C . TYR A 1 184 ? -11.412 3.310 -2.551 1.00 91.44 184 TYR A C 1
ATOM 1437 O O . TYR A 1 184 ? -10.305 3.699 -2.922 1.00 91.44 184 TYR A O 1
ATOM 1445 N N . GLY A 1 185 ? -12.538 3.676 -3.168 1.00 90.50 185 GLY A N 1
ATOM 1446 C CA . GLY A 1 185 ? -12.567 4.569 -4.323 1.00 90.50 185 GLY A CA 1
ATOM 1447 C C . GLY A 1 185 ? -12.009 5.960 -4.021 1.00 90.50 185 GLY A C 1
ATOM 1448 O O . GLY A 1 185 ? -11.321 6.531 -4.866 1.00 90.50 185 GLY A O 1
ATOM 1449 N N . ALA A 1 186 ? -12.252 6.506 -2.826 1.00 87.62 186 ALA A N 1
ATOM 1450 C CA . ALA A 1 186 ? -11.681 7.788 -2.418 1.00 87.62 186 ALA A CA 1
ATOM 1451 C C . ALA A 1 186 ? -10.202 7.667 -2.027 1.00 87.62 186 ALA A C 1
ATOM 1453 O O . ALA A 1 186 ? -9.392 8.485 -2.468 1.00 87.62 186 ALA A O 1
ATOM 1454 N N . LEU A 1 187 ? -9.855 6.644 -1.236 1.00 88.88 187 LEU A N 1
ATOM 1455 C CA . LEU A 1 187 ? -8.491 6.405 -0.751 1.00 88.88 187 LEU A CA 1
ATOM 1456 C C . LEU A 1 187 ? -7.513 6.007 -1.863 1.00 88.88 187 LEU A C 1
ATOM 1458 O O . LEU A 1 187 ? -6.316 6.251 -1.740 1.00 88.88 187 LEU A O 1
ATOM 1462 N N . GLY A 1 188 ? -8.013 5.410 -2.945 1.00 92.62 188 GLY A N 1
ATOM 1463 C CA . GLY A 1 188 ? -7.214 5.031 -4.108 1.00 92.62 188 GLY A CA 1
ATOM 1464 C C . GLY A 1 188 ? -6.840 6.195 -5.023 1.00 92.62 188 GLY A C 1
ATOM 1465 O O . GLY A 1 188 ? -5.953 6.053 -5.859 1.00 92.62 188 GLY A O 1
ATOM 1466 N N . LYS A 1 189 ? -7.467 7.370 -4.881 1.00 92.25 189 LYS A N 1
ATOM 1467 C CA . LYS A 1 189 ? -7.085 8.543 -5.679 1.00 92.25 189 LYS A CA 1
ATOM 1468 C C . LYS A 1 189 ? -5.800 9.157 -5.154 1.00 92.25 189 LYS A C 1
ATOM 1470 O O . LYS A 1 189 ? -5.677 9.393 -3.953 1.00 92.25 189 LYS A O 1
ATOM 1475 N N . ARG A 1 190 ? -4.917 9.587 -6.060 1.00 91.81 190 ARG A N 1
ATOM 1476 C CA . ARG A 1 190 ? -3.658 10.278 -5.714 1.00 91.81 190 ARG A CA 1
ATOM 1477 C C . ARG A 1 190 ? -3.836 11.411 -4.705 1.00 91.81 190 ARG A C 1
ATOM 1479 O O . ARG A 1 190 ? -3.000 11.616 -3.831 1.00 91.81 190 ARG A O 1
ATOM 1486 N N . ARG A 1 191 ? -4.939 12.158 -4.815 1.00 88.75 191 ARG A N 1
ATOM 1487 C CA . ARG A 1 191 ? -5.262 13.281 -3.918 1.00 88.75 191 ARG A CA 1
ATOM 1488 C C . ARG A 1 191 ? -5.414 12.880 -2.445 1.00 88.75 191 ARG A C 1
ATOM 1490 O O . ARG A 1 191 ? -5.303 13.750 -1.591 1.00 88.75 191 ARG A O 1
ATOM 1497 N N . ALA A 1 192 ? -5.682 11.605 -2.152 1.00 87.31 192 ALA A N 1
ATOM 1498 C CA . ALA A 1 192 ? -5.740 11.086 -0.788 1.00 87.31 192 ALA A CA 1
ATOM 1499 C C . ALA A 1 192 ? -4.346 10.975 -0.148 1.00 87.31 192 ALA A C 1
ATOM 1501 O O . ALA A 1 192 ? -4.242 10.863 1.070 1.00 87.31 192 ALA A O 1
ATOM 1502 N N . GLY A 1 193 ? -3.274 11.014 -0.950 1.00 90.81 193 GLY A N 1
ATOM 1503 C CA . GLY A 1 193 ? -1.895 10.965 -0.465 1.00 90.81 193 GLY A CA 1
ATOM 1504 C C . GLY A 1 193 ? -1.437 9.586 0.014 1.00 90.81 193 GLY A C 1
ATOM 1505 O O . GLY A 1 193 ? -0.376 9.490 0.623 1.00 90.81 193 GLY A O 1
ATOM 1506 N N . LEU A 1 194 ? -2.212 8.528 -0.250 1.00 92.06 194 LEU A N 1
ATOM 1507 C CA . LEU A 1 194 ? -1.877 7.148 0.128 1.00 92.06 194 LEU A CA 1
ATOM 1508 C C . LEU A 1 194 ? -1.203 6.357 -0.999 1.00 92.06 194 LEU A C 1
ATOM 1510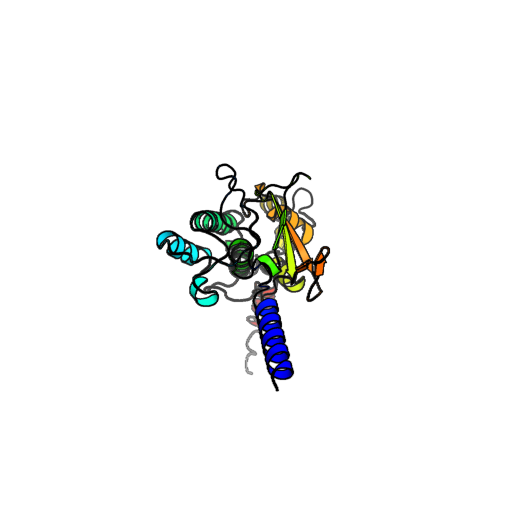 O O . LEU A 1 194 ? -0.659 5.286 -0.755 1.00 92.06 194 LEU A O 1
ATOM 1514 N N . THR A 1 195 ? -1.234 6.876 -2.226 1.00 93.38 195 THR A N 1
ATOM 1515 C CA . THR A 1 195 ? -0.697 6.226 -3.424 1.00 93.38 195 THR A CA 1
ATOM 1516 C C . THR A 1 195 ? -0.082 7.273 -4.353 1.00 93.38 195 THR A C 1
ATOM 1518 O O . THR A 1 195 ? -0.496 8.436 -4.368 1.00 93.38 195 THR A O 1
ATOM 1521 N N . SER A 1 196 ? 0.907 6.876 -5.157 1.00 93.75 196 SER A N 1
ATOM 1522 C CA . SER A 1 196 ? 1.541 7.786 -6.124 1.00 93.75 196 SER A CA 1
ATOM 1523 C C . SER A 1 196 ? 0.833 7.838 -7.480 1.00 93.75 196 SER A C 1
ATOM 1525 O O . SER A 1 196 ? 1.189 8.643 -8.331 1.00 93.75 196 SER A O 1
ATOM 1527 N N . LEU A 1 197 ? -0.157 6.982 -7.702 1.00 95.69 197 LEU A N 1
ATOM 1528 C CA . LEU A 1 197 ? -0.928 6.828 -8.937 1.00 95.69 197 LEU A CA 1
ATOM 1529 C C . LEU A 1 197 ? -2.384 6.506 -8.574 1.00 95.69 197 LEU A C 1
ATOM 1531 O O . LEU A 1 197 ? -2.653 6.180 -7.415 1.00 95.69 197 LEU A O 1
ATOM 1535 N N . ASP A 1 198 ? -3.320 6.627 -9.512 1.00 96.56 198 ASP A N 1
ATOM 1536 C CA . ASP A 1 198 ? -4.726 6.348 -9.204 1.00 96.56 198 ASP A CA 1
ATOM 1537 C C . ASP A 1 198 ? -4.964 4.837 -9.138 1.00 96.56 198 ASP A C 1
ATOM 1539 O O . ASP A 1 198 ? -4.849 4.121 -10.129 1.00 96.56 198 ASP A O 1
ATOM 1543 N N . VAL A 1 199 ? -5.289 4.343 -7.949 1.00 97.81 199 VAL A N 1
ATOM 1544 C CA . VAL A 1 199 ? -5.515 2.925 -7.675 1.00 97.81 199 VAL A CA 1
ATOM 1545 C C . VAL A 1 199 ? -7.009 2.654 -7.580 1.00 97.81 199 VAL A C 1
ATOM 1547 O O . VAL A 1 199 ? -7.735 3.316 -6.838 1.00 97.81 199 VAL A O 1
ATOM 1550 N N . THR A 1 200 ? -7.459 1.635 -8.299 1.00 97.62 200 THR A N 1
ATOM 1551 C CA . THR A 1 200 ? -8.772 1.021 -8.115 1.00 97.62 200 THR A CA 1
ATOM 1552 C C . THR A 1 200 ? -8.573 -0.281 -7.353 1.00 97.62 200 THR A C 1
ATOM 1554 O O . THR A 1 200 ? -7.868 -1.170 -7.825 1.00 97.62 200 THR A O 1
ATOM 1557 N N . TYR A 1 201 ? -9.146 -0.376 -6.152 1.00 97.56 201 TYR A N 1
ATOM 1558 C CA . TYR A 1 201 ? -9.158 -1.615 -5.376 1.00 97.56 201 TYR A CA 1
ATOM 1559 C C . TYR A 1 201 ? -10.297 -2.489 -5.892 1.00 97.56 201 TYR A C 1
ATOM 1561 O O . TYR A 1 201 ? -11.466 -2.135 -5.741 1.00 97.56 201 TYR A O 1
ATOM 1569 N N . GLU A 1 202 ? -9.942 -3.605 -6.509 1.00 97.31 202 GLU A N 1
ATOM 1570 C CA . GLU A 1 202 ? -10.870 -4.512 -7.172 1.00 97.31 202 GLU A CA 1
ATOM 1571 C C . GLU A 1 202 ? -11.117 -5.723 -6.261 1.00 97.31 202 GLU A C 1
ATOM 1573 O O . GLU A 1 202 ? -10.222 -6.565 -6.125 1.00 97.31 202 GLU A O 1
ATOM 1578 N N . PRO A 1 203 ? -12.283 -5.824 -5.595 1.00 97.06 203 PRO A N 1
ATOM 1579 C CA . PRO A 1 203 ? -12.624 -6.996 -4.801 1.00 97.06 203 PRO A CA 1
ATOM 1580 C C . PRO A 1 203 ? -12.861 -8.214 -5.696 1.00 97.06 203 PRO A C 1
ATOM 1582 O O . PRO A 1 203 ? -13.653 -8.159 -6.638 1.00 97.06 203 PRO A O 1
ATOM 1585 N N . VAL A 1 204 ? -12.226 -9.335 -5.364 1.00 97.25 204 VAL A N 1
ATOM 1586 C CA . VAL A 1 204 ? -12.320 -10.584 -6.127 1.00 97.25 204 VAL A CA 1
ATOM 1587 C C . VAL A 1 204 ? -12.653 -11.750 -5.192 1.00 97.25 204 VAL A C 1
ATOM 1589 O O . VAL A 1 204 ? -12.019 -11.910 -4.157 1.00 97.25 204 VAL A O 1
ATOM 1592 N N . ASP A 1 205 ? -13.637 -12.578 -5.556 1.00 96.06 205 ASP A N 1
ATOM 1593 C CA . ASP A 1 205 ? -14.019 -13.801 -4.813 1.00 96.06 205 ASP A CA 1
ATOM 1594 C C . ASP A 1 205 ? -13.419 -15.094 -5.407 1.00 96.06 205 ASP A C 1
ATOM 1596 O O . ASP A 1 205 ? -13.633 -16.196 -4.904 1.00 96.06 205 ASP A O 1
ATOM 1600 N N . GLN A 1 206 ? -12.712 -14.972 -6.527 1.00 94.94 206 GLN A N 1
ATOM 1601 C CA . GLN A 1 206 ? -12.112 -16.065 -7.291 1.00 94.94 206 GLN A CA 1
ATOM 1602 C C . GLN A 1 206 ? -10.614 -16.165 -6.991 1.00 94.94 206 GLN A C 1
ATOM 1604 O O . GLN A 1 206 ? -9.956 -15.151 -6.781 1.00 94.94 206 GLN A O 1
ATOM 1609 N N . GLU A 1 207 ? -10.052 -17.374 -7.054 1.00 93.06 207 GLU A N 1
ATOM 1610 C CA . GLU A 1 207 ? -8.610 -17.595 -6.842 1.00 93.06 207 GLU A CA 1
ATOM 1611 C C . GLU A 1 207 ? -7.734 -16.930 -7.915 1.00 93.06 207 GLU A C 1
ATOM 1613 O O . GLU A 1 207 ? -6.581 -16.584 -7.661 1.00 93.06 207 GLU A O 1
ATOM 1618 N N . ALA A 1 208 ? -8.278 -16.757 -9.120 1.00 94.00 208 ALA A N 1
ATOM 1619 C CA . ALA A 1 208 ? -7.602 -16.108 -10.226 1.00 94.00 208 ALA A CA 1
ATOM 1620 C C . ALA A 1 208 ? -8.600 -15.417 -11.157 1.00 94.00 208 ALA A C 1
ATOM 1622 O O . ALA A 1 208 ? -9.734 -15.870 -11.333 1.00 94.00 208 ALA A O 1
ATOM 1623 N N . ILE A 1 209 ? -8.136 -14.350 -11.799 1.00 94.62 209 ILE A N 1
ATOM 1624 C CA . ILE A 1 209 ? -8.840 -13.639 -12.866 1.00 94.62 209 ILE A CA 1
ATOM 1625 C C . ILE A 1 209 ? -7.940 -13.522 -14.091 1.00 94.62 209 ILE A C 1
ATOM 1627 O O . ILE A 1 209 ? -6.714 -13.517 -13.985 1.00 94.62 209 ILE A O 1
ATOM 1631 N N . PHE A 1 210 ? -8.550 -13.370 -15.263 1.00 93.19 210 PHE A N 1
ATOM 1632 C CA . PHE A 1 210 ? -7.822 -13.246 -16.521 1.00 93.19 210 PHE A CA 1
ATOM 1633 C C . PHE A 1 210 ? -8.116 -11.907 -17.183 1.00 93.19 210 PHE A C 1
ATOM 1635 O O . PHE A 1 210 ? -9.266 -11.555 -17.435 1.00 93.19 210 PHE A O 1
ATOM 1642 N N . THR A 1 211 ? -7.058 -11.167 -17.502 1.00 89.50 211 THR A N 1
ATOM 1643 C CA . THR A 1 211 ? -7.124 -10.013 -18.403 1.00 89.50 211 THR A CA 1
ATOM 1644 C C . THR A 1 211 ? -6.392 -10.378 -19.689 1.00 89.50 211 THR A C 1
ATOM 1646 O O . THR A 1 211 ? -5.160 -10.389 -19.738 1.00 89.50 211 THR A O 1
ATOM 1649 N N . GLY A 1 212 ? -7.147 -10.697 -20.742 1.00 89.12 212 GLY A N 1
ATOM 1650 C CA . GLY A 1 212 ? -6.569 -11.255 -21.963 1.00 89.12 212 GLY A CA 1
ATOM 1651 C C . GLY A 1 212 ? -5.886 -12.592 -21.667 1.00 89.12 212 GLY A C 1
ATOM 1652 O O . GLY A 1 212 ? -6.526 -13.512 -21.170 1.00 89.12 212 GLY A O 1
ATOM 1653 N N . LEU A 1 213 ? -4.584 -12.687 -21.947 1.00 87.62 213 LEU A N 1
ATOM 1654 C CA . LEU A 1 213 ? -3.781 -13.891 -21.688 1.00 87.62 213 LEU A CA 1
ATOM 1655 C C . LEU A 1 213 ? -3.080 -13.886 -20.319 1.00 87.62 213 LEU A C 1
ATOM 1657 O O . LEU A 1 213 ? -2.384 -14.846 -19.996 1.00 87.62 213 LEU A O 1
ATOM 1661 N N . ARG A 1 214 ? -3.216 -12.811 -19.530 1.00 90.44 214 ARG A N 1
ATOM 1662 C CA . ARG A 1 214 ? -2.546 -12.685 -18.233 1.00 90.44 214 ARG A CA 1
ATOM 1663 C C . ARG A 1 214 ? -3.468 -13.099 -17.092 1.00 90.44 214 ARG A C 1
ATOM 1665 O O . ARG A 1 214 ? -4.545 -12.526 -16.934 1.00 90.44 214 ARG A O 1
ATOM 1672 N N . GLU A 1 215 ? -2.996 -14.048 -16.294 1.00 93.50 215 GLU A N 1
ATOM 1673 C CA . GLU A 1 215 ? -3.574 -14.425 -15.005 1.00 93.50 215 GLU A CA 1
ATOM 1674 C C . GLU A 1 215 ? -3.147 -13.420 -13.927 1.00 93.50 215 GLU A C 1
ATOM 1676 O O . GLU A 1 215 ? -1.980 -13.024 -13.870 1.00 93.50 215 GLU A O 1
ATOM 1681 N N . TYR A 1 216 ? -4.090 -13.029 -13.076 1.00 95.56 216 TYR A N 1
ATOM 1682 C CA . TYR A 1 216 ? -3.834 -12.327 -11.824 1.00 95.56 216 TYR A CA 1
ATOM 1683 C C . TYR A 1 216 ? -4.439 -13.128 -10.675 1.00 95.56 216 TYR A C 1
ATOM 1685 O O . TYR A 1 216 ? -5.587 -13.566 -10.757 1.00 95.56 216 TYR A O 1
ATOM 1693 N N . ARG A 1 217 ? -3.672 -13.291 -9.601 1.00 96.44 217 ARG A N 1
ATOM 1694 C CA . ARG A 1 217 ? -4.095 -13.911 -8.346 1.00 96.44 217 ARG A CA 1
ATOM 1695 C C . ARG A 1 217 ? -4.299 -12.807 -7.320 1.00 96.44 217 ARG A C 1
ATOM 1697 O O . ARG A 1 217 ? -3.333 -12.101 -7.030 1.00 96.44 217 ARG A O 1
ATOM 1704 N N . PRO A 1 218 ? -5.519 -12.614 -6.799 1.00 97.56 218 PRO A N 1
ATOM 1705 C CA . PRO A 1 218 ? -5.795 -11.526 -5.873 1.00 97.56 218 PRO A CA 1
ATOM 1706 C C . PRO A 1 218 ? -4.896 -11.588 -4.640 1.00 97.56 218 PRO A C 1
ATOM 1708 O O . PRO A 1 218 ? -4.609 -12.667 -4.119 1.00 97.56 218 PRO A O 1
ATOM 1711 N N . PHE A 1 219 ? -4.475 -10.424 -4.147 1.00 97.69 219 PHE A N 1
ATOM 1712 C CA . PHE A 1 219 ? -3.787 -10.351 -2.865 1.00 97.69 219 PHE A CA 1
ATOM 1713 C C . PHE A 1 219 ? -4.719 -10.875 -1.775 1.00 97.69 219 PHE A C 1
ATOM 1715 O O . PHE A 1 219 ? -5.839 -10.386 -1.615 1.00 97.69 219 PHE A O 1
ATOM 1722 N N . GLN A 1 220 ? -4.245 -11.858 -1.021 1.00 96.38 220 GLN A N 1
ATOM 1723 C CA . GLN A 1 220 ? -4.998 -12.474 0.054 1.00 96.38 220 GLN A CA 1
ATOM 1724 C C . GLN A 1 220 ? -4.127 -12.522 1.297 1.00 96.38 220 GLN A C 1
ATOM 1726 O O . GLN A 1 220 ? -3.026 -13.072 1.285 1.00 96.38 220 GLN A O 1
ATOM 1731 N N . ASP A 1 221 ? -4.647 -11.970 2.385 1.00 95.19 221 ASP A N 1
ATOM 1732 C CA . ASP A 1 221 ? -3.995 -12.060 3.680 1.00 95.19 221 ASP A CA 1
ATOM 1733 C C . ASP A 1 221 ? -5.008 -11.908 4.820 1.00 95.19 221 ASP A C 1
ATOM 1735 O O . ASP A 1 221 ? -6.103 -11.356 4.643 1.00 95.19 221 ASP A O 1
ATOM 1739 N N . SER A 1 222 ? -4.632 -12.397 5.999 1.00 94.69 222 SER A N 1
ATOM 1740 C CA . SER A 1 222 ? -5.396 -12.197 7.223 1.00 94.69 222 SER A CA 1
ATOM 1741 C C . SER A 1 222 ? -5.295 -10.740 7.671 1.00 94.69 222 SER A C 1
ATOM 1743 O O . SER A 1 222 ? -4.208 -10.144 7.669 1.00 94.69 222 SER A O 1
ATOM 1745 N N . MET A 1 223 ? -6.442 -10.190 8.058 1.00 96.00 223 MET A N 1
ATOM 1746 C CA . MET A 1 223 ? -6.601 -8.826 8.552 1.00 96.00 223 MET A CA 1
ATOM 1747 C C . MET A 1 223 ? -7.124 -8.890 9.979 1.00 96.00 223 MET A C 1
ATOM 1749 O O . MET A 1 223 ? -8.039 -9.664 10.256 1.00 96.00 223 MET A O 1
ATOM 1753 N N . TYR A 1 224 ? -6.555 -8.068 10.854 1.00 95.56 224 TYR A N 1
ATOM 1754 C CA . TYR A 1 224 ? -6.951 -7.974 12.252 1.00 95.56 224 TYR A CA 1
ATOM 1755 C C . TYR A 1 224 ? -8.370 -7.412 12.376 1.00 95.56 224 TYR A C 1
ATOM 1757 O O . TYR A 1 224 ? -8.691 -6.378 11.780 1.00 95.56 224 TYR A O 1
ATOM 1765 N N . GLY A 1 225 ? -9.207 -8.056 13.179 1.00 93.31 225 GLY A N 1
ATOM 1766 C CA . GLY A 1 225 ? -10.446 -7.490 13.691 1.00 93.31 225 GLY A CA 1
ATOM 1767 C C . GLY A 1 225 ? -10.166 -6.310 14.620 1.00 93.31 225 GLY A C 1
ATOM 1768 O O . GLY A 1 225 ? -9.122 -6.229 15.264 1.00 93.31 225 GLY A O 1
ATOM 1769 N N . CYS A 1 226 ? -11.102 -5.366 14.713 1.00 91.38 226 CYS A N 1
ATOM 1770 C CA . CYS A 1 226 ? -10.906 -4.183 15.555 1.00 91.38 226 CYS A CA 1
ATOM 1771 C C . CYS A 1 226 ? -10.895 -4.488 17.067 1.00 91.38 226 CYS A C 1
ATOM 1773 O O . CYS A 1 226 ? -10.423 -3.669 17.853 1.00 91.38 226 CYS A O 1
ATOM 1775 N N . ASN A 1 227 ? -11.380 -5.662 17.476 1.00 92.31 227 ASN A N 1
ATOM 1776 C CA . ASN A 1 227 ? -11.308 -6.162 18.848 1.00 92.31 227 ASN A CA 1
ATOM 1777 C C . ASN A 1 227 ? -9.991 -6.888 19.167 1.00 92.31 227 ASN A C 1
ATOM 1779 O O . ASN A 1 227 ? -9.751 -7.244 20.318 1.00 92.31 227 ASN A O 1
ATOM 1783 N N . GLU A 1 228 ? -9.118 -7.092 18.180 1.00 93.81 228 GLU A N 1
ATOM 1784 C CA . GLU A 1 228 ? -7.813 -7.704 18.403 1.00 93.81 228 GLU A CA 1
ATOM 1785 C C . GLU A 1 228 ? -6.796 -6.688 18.937 1.00 93.81 228 GLU A C 1
ATOM 1787 O O . GLU A 1 228 ? -6.783 -5.507 18.576 1.00 93.81 228 GLU A O 1
ATOM 1792 N N . THR A 1 229 ? -5.898 -7.165 19.799 1.00 93.06 229 THR A N 1
ATOM 1793 C CA . THR A 1 229 ? -4.788 -6.365 20.321 1.00 93.06 229 THR A CA 1
ATOM 1794 C C . THR A 1 229 ? -3.624 -6.403 19.344 1.00 93.06 229 THR A C 1
ATOM 1796 O O . THR A 1 229 ? -2.947 -7.422 19.209 1.00 93.06 229 THR A O 1
ATOM 1799 N N . VAL A 1 230 ? -3.332 -5.267 18.717 1.00 92.69 230 VAL A N 1
ATOM 1800 C CA . VAL A 1 230 ? -2.204 -5.108 17.793 1.00 92.69 230 VAL A CA 1
ATOM 1801 C C . VAL A 1 230 ? -1.196 -4.157 18.424 1.00 92.69 230 VAL A C 1
ATOM 1803 O O . VAL A 1 230 ? -1.573 -3.133 18.986 1.00 92.69 230 VAL A O 1
ATOM 1806 N N . SER A 1 231 ? 0.093 -4.506 18.412 1.00 88.56 231 SER A N 1
ATOM 1807 C CA . SER A 1 231 ? 1.160 -3.681 19.012 1.00 88.56 231 SER A CA 1
ATOM 1808 C C . SER A 1 231 ? 0.863 -3.231 20.459 1.00 88.56 231 SER A C 1
ATOM 1810 O O . SER A 1 231 ? 1.192 -2.114 20.861 1.00 88.56 231 SER A O 1
ATOM 1812 N N . GLY A 1 232 ? 0.201 -4.094 21.240 1.00 89.81 232 GLY A N 1
ATOM 1813 C CA . GLY A 1 232 ? -0.179 -3.830 22.633 1.00 89.81 232 GLY A CA 1
ATOM 1814 C C . GLY A 1 232 ? -1.377 -2.893 22.823 1.00 89.81 232 GLY A C 1
ATOM 1815 O O . GLY A 1 232 ? -1.615 -2.451 23.946 1.00 89.81 232 GLY A O 1
ATOM 1816 N N . LYS A 1 233 ? -2.123 -2.569 21.760 1.00 89.81 233 LYS A N 1
ATOM 1817 C CA . LYS A 1 233 ? -3.301 -1.696 21.811 1.00 89.81 233 LYS A CA 1
ATOM 1818 C C . LYS A 1 233 ? -4.498 -2.347 21.127 1.00 89.81 233 LYS A C 1
ATOM 1820 O O . LYS A 1 233 ? -4.397 -2.830 20.003 1.00 89.81 233 LYS A O 1
ATOM 1825 N N . THR A 1 234 ? -5.639 -2.299 21.796 1.00 89.94 234 THR A N 1
ATOM 1826 C CA . THR A 1 234 ? -6.949 -2.660 21.240 1.00 89.94 234 THR A CA 1
ATOM 1827 C C . THR A 1 234 ? -7.696 -1.382 20.874 1.00 89.94 234 THR A C 1
ATOM 1829 O O . THR A 1 234 ? -7.455 -0.327 21.473 1.00 89.94 234 THR A O 1
ATOM 1832 N N . CYS A 1 235 ? -8.587 -1.444 19.886 1.00 89.19 235 CYS A N 1
ATOM 1833 C CA . CYS A 1 235 ? -9.406 -0.291 19.529 1.00 89.19 235 CYS A CA 1
ATOM 1834 C C . CYS A 1 235 ? -10.398 0.033 20.655 1.00 89.19 235 CYS A C 1
ATOM 1836 O O . CYS A 1 235 ? -10.808 -0.840 21.418 1.00 89.19 235 CYS A O 1
ATOM 1838 N N . SER A 1 236 ? -10.766 1.307 20.792 1.00 86.56 236 SER A N 1
ATOM 1839 C CA . SER A 1 236 ? -11.760 1.712 21.788 1.00 86.56 236 SER A CA 1
ATOM 1840 C C . SER A 1 236 ? -13.159 1.231 21.383 1.00 86.56 236 SER A C 1
ATOM 1842 O O . SER A 1 236 ? -13.435 1.094 20.193 1.00 86.56 236 SER A O 1
ATOM 1844 N N . CYS A 1 237 ? -14.077 1.059 22.339 1.00 83.62 237 CYS A N 1
ATOM 1845 C CA . CYS A 1 237 ? -15.495 0.792 22.043 1.00 83.62 237 CYS A CA 1
ATOM 1846 C C . CYS A 1 237 ? -16.119 1.885 21.138 1.00 83.62 237 CYS A C 1
ATOM 1848 O O . CYS A 1 237 ? -16.980 1.613 20.301 1.00 83.62 237 CYS A O 1
ATOM 1850 N N . GLU A 1 238 ? -15.632 3.129 21.216 1.00 79.88 238 GLU A N 1
ATOM 1851 C CA . GLU A 1 238 ? -16.062 4.204 20.312 1.00 79.88 238 GLU A CA 1
ATOM 1852 C C . GLU A 1 238 ? -15.624 3.979 18.856 1.00 79.88 238 GLU A C 1
ATOM 1854 O O . GLU A 1 238 ? -16.300 4.427 17.925 1.00 79.88 238 GLU A O 1
ATOM 1859 N N . ASP A 1 239 ? -14.496 3.302 18.645 1.00 79.94 239 ASP A N 1
ATOM 1860 C CA . ASP A 1 239 ? -13.931 2.992 17.329 1.00 79.94 239 ASP A CA 1
ATOM 1861 C C . ASP A 1 239 ? -14.285 1.577 16.842 1.00 79.94 239 ASP A C 1
ATOM 1863 O O . ASP A 1 239 ? -14.211 1.322 15.645 1.00 79.94 239 ASP A O 1
ATOM 1867 N N . CYS A 1 240 ? -14.712 0.683 17.735 1.00 85.94 240 CYS A N 1
ATOM 1868 C CA . CYS A 1 240 ? -15.023 -0.714 17.447 1.00 85.94 240 CYS A CA 1
ATOM 1869 C C . CYS A 1 240 ? -16.155 -1.222 18.348 1.00 85.94 240 CYS A C 1
ATOM 1871 O O . CYS A 1 240 ? -15.948 -1.498 19.526 1.00 85.94 240 CYS A O 1
ATOM 1873 N N . GLU A 1 241 ? -17.350 -1.406 17.784 1.00 83.12 241 GLU A N 1
ATOM 1874 C CA . GLU A 1 241 ? -18.511 -1.883 18.547 1.00 83.12 241 GLU A CA 1
ATOM 1875 C C . GLU A 1 241 ? -18.318 -3.297 19.114 1.00 83.12 241 GLU A C 1
ATOM 1877 O O . GLU A 1 241 ? -18.771 -3.575 20.218 1.00 83.12 241 GLU A O 1
ATOM 1882 N N . ALA A 1 242 ? -17.565 -4.154 18.417 1.00 84.44 242 ALA A N 1
ATOM 1883 C CA . ALA A 1 242 ? -17.254 -5.504 18.886 1.00 84.44 242 ALA A CA 1
ATOM 1884 C C . ALA A 1 242 ? -16.480 -5.526 20.220 1.00 84.44 242 ALA A C 1
ATOM 1886 O O . ALA A 1 242 ? -16.535 -6.520 20.928 1.00 84.44 242 ALA A O 1
ATOM 1887 N N . VAL A 1 243 ? -15.794 -4.436 20.592 1.00 85.94 243 VAL A N 1
ATOM 1888 C CA . VAL A 1 243 ? -15.130 -4.311 21.906 1.00 85.94 243 VAL A CA 1
ATOM 1889 C C . VAL A 1 243 ? -16.131 -3.973 23.017 1.00 85.94 243 VAL A C 1
ATOM 1891 O O . VAL A 1 243 ? -15.868 -4.229 24.188 1.00 85.94 243 VAL A O 1
ATOM 1894 N N . CYS A 1 244 ? -17.278 -3.380 22.680 1.00 81.19 244 CYS A N 1
ATOM 1895 C CA . CYS A 1 244 ? -18.286 -2.991 23.664 1.00 81.19 244 CYS A CA 1
ATOM 1896 C C . CYS A 1 244 ? -19.011 -4.209 24.258 1.00 81.19 244 CYS A C 1
ATOM 1898 O O . CYS A 1 244 ? -19.361 -4.183 25.433 1.00 81.19 244 CYS A O 1
ATOM 1900 N N . GLU A 1 245 ? -19.218 -5.270 23.470 1.00 64.81 245 GLU A N 1
ATOM 1901 C CA . GLU A 1 245 ? -19.902 -6.488 23.931 1.00 64.81 245 GLU A CA 1
ATOM 1902 C C . GLU A 1 245 ? -19.049 -7.282 24.941 1.00 64.81 245 GLU A C 1
ATOM 1904 O O . GLU A 1 245 ? -19.588 -7.824 25.903 1.00 64.81 245 GLU A O 1
ATOM 1909 N N . ASP A 1 246 ? -17.716 -7.236 24.824 1.00 55.97 246 ASP A N 1
ATOM 1910 C CA . ASP A 1 246 ? -16.791 -7.818 25.812 1.00 55.97 246 ASP A CA 1
ATOM 1911 C C . ASP A 1 246 ? -16.775 -7.050 27.156 1.00 55.97 246 ASP A C 1
ATOM 1913 O O . ASP A 1 246 ? -16.326 -7.576 28.178 1.00 55.97 246 ASP A O 1
ATOM 1917 N N . ALA A 1 247 ? -17.268 -5.804 27.189 1.00 49.06 247 ALA A N 1
ATOM 1918 C CA . ALA A 1 247 ? -17.315 -4.992 28.406 1.00 49.06 247 ALA A CA 1
ATOM 1919 C C . ALA A 1 247 ? -18.537 -5.303 29.291 1.00 49.06 247 ALA A C 1
ATOM 1921 O O . ALA A 1 247 ? -18.431 -5.209 30.516 1.00 49.06 247 ALA A O 1
ATOM 1922 N N . ASP A 1 248 ? -19.666 -5.716 28.706 1.00 46.16 248 ASP A N 1
ATOM 1923 C CA . ASP A 1 248 ? -20.888 -6.041 29.459 1.00 46.16 248 ASP A CA 1
ATOM 1924 C C . ASP A 1 248 ? -20.792 -7.402 30.177 1.00 46.16 248 ASP A C 1
ATOM 1926 O O . ASP A 1 248 ? -21.332 -7.570 31.274 1.00 46.16 248 ASP A O 1
ATOM 1930 N N . ASP A 1 249 ? -20.019 -8.358 29.649 1.00 49.12 249 ASP A N 1
ATOM 1931 C CA . ASP A 1 249 ? -19.767 -9.641 30.325 1.00 49.12 249 ASP A CA 1
ATOM 1932 C C . ASP A 1 249 ? -18.807 -9.525 31.528 1.00 49.12 249 ASP A C 1
ATOM 1934 O O . ASP A 1 249 ? -18.842 -10.367 32.433 1.00 49.12 249 ASP A O 1
ATOM 1938 N N . ALA A 1 250 ? -18.012 -8.451 31.607 1.00 48.12 250 ALA A N 1
ATOM 1939 C CA . ALA A 1 250 ? -17.199 -8.123 32.782 1.00 48.12 250 ALA A CA 1
ATOM 1940 C C . ALA A 1 250 ? -18.024 -7.519 33.940 1.00 48.12 250 ALA A C 1
ATOM 1942 O O . ALA A 1 250 ? -17.525 -7.410 35.063 1.00 48.12 250 ALA A O 1
ATOM 1943 N N . VAL A 1 251 ? -19.294 -7.168 33.694 1.00 48.28 251 VAL A N 1
ATOM 1944 C CA . VAL A 1 251 ? -20.248 -6.642 34.686 1.00 48.28 251 VAL A CA 1
ATOM 1945 C C . VAL A 1 251 ? -21.363 -7.662 34.949 1.00 48.28 251 VAL A C 1
ATOM 1947 O O . VAL A 1 251 ? -22.528 -7.317 35.125 1.00 48.28 251 VAL A O 1
ATOM 1950 N N . LYS A 1 252 ? -21.041 -8.958 35.031 1.00 38.75 252 LYS A N 1
ATOM 1951 C CA . LYS A 1 252 ? -21.928 -9.891 35.742 1.00 38.75 252 LYS A CA 1
ATOM 1952 C C . LYS A 1 252 ? -21.620 -9.794 37.237 1.00 38.75 252 LYS A C 1
ATOM 1954 O O . LYS A 1 252 ? -20.516 -10.162 37.641 1.00 38.75 252 LYS A O 1
ATOM 1959 N N . PRO A 1 253 ? -22.541 -9.284 38.081 1.00 47.00 253 PRO A N 1
ATOM 1960 C CA . PRO A 1 253 ? -22.313 -9.259 39.517 1.00 47.00 253 PRO A CA 1
ATOM 1961 C C . PRO A 1 253 ? -22.100 -10.689 40.019 1.00 47.00 253 PRO A C 1
ATOM 1963 O O . PRO A 1 253 ? -22.886 -11.591 39.722 1.00 47.00 253 PRO A O 1
ATOM 1966 N N . VAL A 1 254 ? -21.020 -10.882 40.780 1.00 51.00 254 VAL A N 1
ATOM 1967 C CA . VAL A 1 254 ? -20.760 -12.111 41.534 1.00 51.00 254 VAL A CA 1
ATOM 1968 C C . VAL A 1 254 ? -22.018 -12.428 42.352 1.00 51.00 254 VAL A C 1
ATOM 1970 O O . VAL A 1 254 ? -22.476 -11.550 43.091 1.00 51.00 254 VAL A O 1
ATOM 1973 N N . PRO A 1 255 ? -22.608 -13.633 42.240 1.00 49.09 255 PRO A N 1
ATOM 1974 C CA . PRO A 1 255 ? -23.732 -14.006 43.082 1.00 49.09 255 PRO A CA 1
ATOM 1975 C C . PRO A 1 255 ? -23.289 -13.919 44.542 1.00 49.09 255 PRO A C 1
ATOM 1977 O O . PRO A 1 255 ? -22.314 -14.565 44.929 1.00 49.09 255 PRO A O 1
ATOM 1980 N N . LEU A 1 256 ? -23.987 -13.116 45.350 1.00 47.53 256 LEU A N 1
ATOM 1981 C CA . LEU A 1 256 ? -23.827 -13.171 46.798 1.00 47.53 256 LEU A CA 1
ATOM 1982 C C . LEU A 1 256 ? -24.166 -14.594 47.244 1.00 47.53 256 LEU A C 1
ATOM 1984 O O . LEU A 1 256 ? -25.312 -15.028 47.138 1.00 47.53 256 LEU A O 1
ATOM 1988 N N . SER A 1 257 ? -23.153 -15.316 47.714 1.00 53.53 257 SER A N 1
ATOM 1989 C CA . SER A 1 257 ? -23.329 -16.590 48.395 1.00 53.53 257 SER A CA 1
ATOM 1990 C C . SER A 1 257 ? -24.137 -16.351 49.671 1.00 53.53 257 SER A C 1
ATOM 1992 O O . SER A 1 257 ? -23.654 -15.675 50.582 1.00 53.53 257 SER A O 1
ATOM 1994 N N . THR A 1 258 ? -25.363 -16.870 49.702 1.00 50.75 258 TH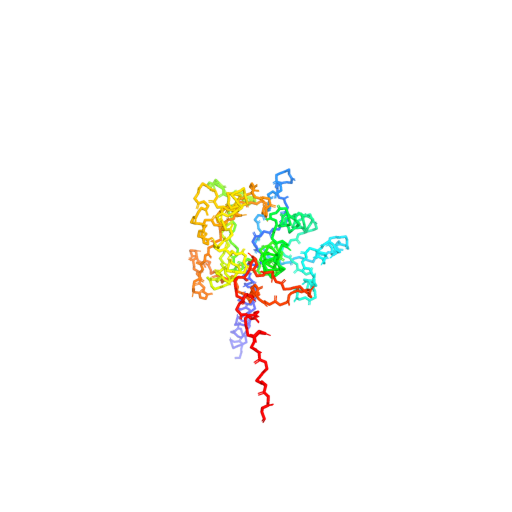R A N 1
ATOM 1995 C CA . THR A 1 258 ? -26.155 -17.088 50.922 1.00 50.75 258 THR A CA 1
ATOM 1996 C C . THR A 1 258 ? -25.654 -18.301 51.681 1.00 50.75 258 THR A C 1
ATOM 1998 O O . THR A 1 258 ? -25.393 -19.317 50.995 1.00 50.75 258 THR A O 1
#

Mean predicted aligned error: 9.35 Å

pLDDT: mean 85.33, std 15.78, range [38.75, 98.56]

Organism: Amblyomma americanum (NCBI:txid6943)